Protein AF-A0A386ZIJ5-F1 (afdb_monomer_lite)

pLDDT: mean 79.94, std 15.37, range [33.72, 97.25]

InterPro domains:
  IPR012296 Nuclease, putative, TT1808 [G3DSA:3.90.1570.10] (1-123)

Sequence (187 aa):
MDGGDLLHQNFTNLVSSALRHSVCEGFVVGADSGWQVRKRMRVSVESTDRSEFLLPDFLICHCADPHADRVGAADTALAGDVLSHAEQQDPQLRRTRYADLGIPWYWEVHLGRNALQISCVRAWALAVGGLLPGGAAPLHAANYIVAGEWTPTRAAGIAFGHPFPATVSWAEPTFRSLVTGNSPRRM

Structure (mmCIF, N/CA/C/O backbone):
data_AF-A0A386ZIJ5-F1
#
_entry.id   AF-A0A386ZIJ5-F1
#
loop_
_atom_site.group_PDB
_atom_site.id
_atom_site.type_symbol
_atom_site.label_atom_id
_atom_site.label_alt_id
_atom_site.label_comp_id
_atom_site.label_asym_id
_atom_site.label_entity_id
_atom_site.label_seq_id
_atom_site.pdbx_PDB_ins_code
_atom_site.Cartn_x
_atom_site.Cartn_y
_atom_site.Cartn_z
_atom_site.occupancy
_atom_site.B_iso_or_equiv
_atom_site.auth_seq_id
_atom_site.auth_comp_id
_atom_site.auth_asym_id
_atom_site.auth_atom_id
_atom_site.pdbx_PDB_model_num
ATOM 1 N N . MET A 1 1 ? -3.976 26.653 5.992 1.00 41.81 1 MET A N 1
ATOM 2 C CA . MET A 1 1 ? -4.563 25.800 4.936 1.00 41.81 1 MET A CA 1
ATOM 3 C C . MET A 1 1 ? -3.900 24.436 5.123 1.00 41.81 1 MET A C 1
ATOM 5 O O . MET A 1 1 ? -3.149 24.012 4.269 1.00 41.81 1 MET A O 1
ATOM 9 N N . ASP A 1 2 ? -4.124 23.803 6.288 1.00 50.91 2 ASP A N 1
ATOM 10 C CA . ASP A 1 2 ? -3.234 22.759 6.862 1.00 50.91 2 ASP A CA 1
ATOM 11 C C . ASP A 1 2 ? -3.986 21.494 7.321 1.00 50.91 2 ASP A C 1
ATOM 13 O O . ASP A 1 2 ? -3.438 20.619 7.986 1.00 50.91 2 ASP A O 1
ATOM 17 N N . GLY A 1 3 ? -5.285 21.397 7.016 1.00 54.94 3 GLY A N 1
ATOM 18 C CA . GLY A 1 3 ? -6.122 20.282 7.474 1.00 54.94 3 GLY A CA 1
ATOM 19 C C . GLY A 1 3 ? -5.885 18.973 6.713 1.00 54.94 3 GLY A C 1
ATOM 20 O O . GLY A 1 3 ? -6.052 17.902 7.290 1.00 54.94 3 GLY A O 1
ATOM 21 N N . GLY A 1 4 ? -5.476 19.054 5.440 1.00 59.19 4 GLY A N 1
ATOM 22 C CA . GLY A 1 4 ? -5.221 17.888 4.585 1.00 59.19 4 GLY A CA 1
ATOM 23 C C . GLY A 1 4 ? -4.028 17.060 5.062 1.00 59.19 4 GLY A C 1
ATOM 24 O O . GLY A 1 4 ? -4.161 15.855 5.262 1.00 59.19 4 GLY A O 1
ATOM 25 N N . ASP A 1 5 ? -2.909 17.722 5.360 1.00 71.19 5 ASP A N 1
ATOM 26 C CA . ASP A 1 5 ? -1.678 17.069 5.820 1.00 71.19 5 ASP A CA 1
ATOM 27 C C . ASP A 1 5 ? -1.831 16.440 7.208 1.00 71.19 5 ASP A C 1
ATOM 29 O O . ASP A 1 5 ? -1.320 15.348 7.466 1.00 71.19 5 ASP A O 1
ATOM 33 N N . LEU A 1 6 ? -2.579 17.094 8.105 1.00 73.75 6 LEU A N 1
ATOM 34 C CA . LEU A 1 6 ? -2.874 16.558 9.435 1.00 73.75 6 LEU A CA 1
ATOM 35 C C . LEU A 1 6 ? -3.779 15.325 9.371 1.00 73.75 6 LEU A C 1
ATOM 37 O O . LEU A 1 6 ? -3.540 14.354 10.090 1.00 73.75 6 LEU A O 1
ATOM 41 N N . LEU A 1 7 ? -4.805 15.341 8.515 1.00 75.50 7 LEU A N 1
ATOM 42 C CA . LEU A 1 7 ? -5.663 14.176 8.304 1.00 75.50 7 LEU A CA 1
ATOM 43 C C . LEU A 1 7 ? -4.856 13.020 7.723 1.00 75.50 7 LEU A C 1
ATOM 45 O O . LEU A 1 7 ? -4.839 11.945 8.319 1.00 75.50 7 LEU A O 1
ATOM 49 N N . HIS A 1 8 ? -4.115 13.261 6.643 1.00 80.44 8 HIS A N 1
ATOM 50 C CA . HIS A 1 8 ? -3.218 12.276 6.040 1.00 80.44 8 HIS A CA 1
ATOM 51 C C . HIS A 1 8 ? -2.271 11.663 7.079 1.00 80.44 8 HIS A C 1
ATOM 53 O O . HIS A 1 8 ? -2.220 10.447 7.250 1.00 80.44 8 HIS A O 1
ATOM 59 N N . GLN A 1 9 ? -1.602 12.501 7.878 1.00 82.19 9 GLN A N 1
ATOM 60 C CA . GLN A 1 9 ? -0.704 12.048 8.938 1.00 82.19 9 GLN A CA 1
ATOM 61 C C . GLN A 1 9 ? -1.409 11.190 9.999 1.00 82.19 9 GLN A C 1
ATOM 63 O O . GLN A 1 9 ? -0.826 10.210 10.482 1.00 82.19 9 GLN A O 1
ATOM 68 N N . ASN A 1 10 ? -2.640 11.539 10.377 1.00 82.06 10 ASN A N 1
ATOM 69 C CA . ASN A 1 10 ? -3.427 10.763 11.331 1.00 82.06 10 ASN A CA 1
ATOM 70 C C . ASN A 1 10 ? -3.763 9.376 10.775 1.00 82.06 10 ASN A C 1
ATOM 72 O O . ASN A 1 10 ? -3.570 8.387 11.482 1.00 82.06 10 ASN A O 1
ATOM 76 N N . PHE A 1 11 ? -4.182 9.277 9.512 1.00 83.25 11 PHE A N 1
ATOM 77 C CA . PHE A 1 11 ? -4.448 7.983 8.878 1.00 83.25 11 PHE A CA 1
ATOM 78 C C . PHE A 1 11 ? -3.190 7.135 8.753 1.00 83.25 11 PHE A C 1
ATOM 80 O O . PHE A 1 11 ? -3.205 5.981 9.176 1.00 83.25 11 PHE A O 1
ATOM 87 N N . THR A 1 12 ? -2.081 7.709 8.281 1.00 87.31 12 THR A N 1
ATOM 88 C CA . THR A 1 12 ? -0.792 7.007 8.220 1.00 87.31 12 THR A CA 1
ATOM 89 C C . THR A 1 12 ? -0.399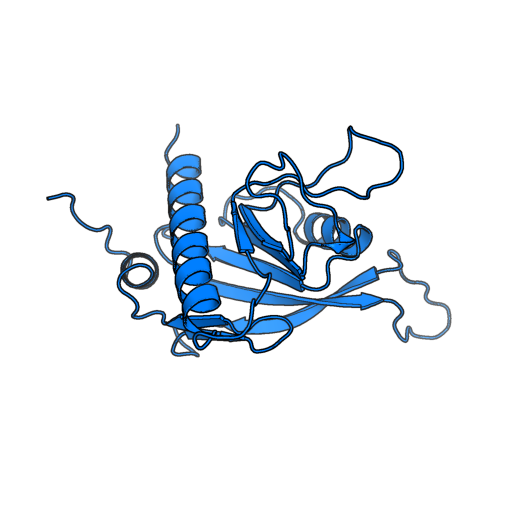 6.452 9.590 1.00 87.31 12 THR A C 1
ATOM 91 O O . THR A 1 12 ? 0.055 5.311 9.698 1.00 87.31 12 THR A O 1
ATOM 94 N N . ASN A 1 13 ? -0.611 7.223 10.664 1.00 85.50 13 ASN A N 1
ATOM 95 C CA . ASN A 1 13 ? -0.336 6.770 12.026 1.00 85.50 13 ASN A CA 1
ATOM 96 C C . ASN A 1 13 ? -1.218 5.591 12.438 1.00 85.50 13 ASN A C 1
ATOM 98 O O . ASN A 1 13 ? -0.692 4.608 12.951 1.00 85.50 13 ASN A O 1
ATOM 102 N N . LEU A 1 14 ? -2.525 5.681 12.212 1.00 84.06 14 LEU A N 1
ATOM 103 C CA . LEU A 1 14 ? -3.486 4.662 12.627 1.00 84.06 14 LEU A CA 1
ATOM 104 C C . LEU A 1 14 ? -3.321 3.360 11.834 1.00 84.06 14 LEU A C 1
ATOM 106 O O . LEU A 1 14 ? -3.235 2.298 12.447 1.00 84.06 14 LEU A O 1
ATOM 110 N N . VAL A 1 15 ? -3.163 3.446 10.507 1.00 86.56 15 VAL A N 1
ATOM 111 C CA . VAL A 1 15 ? -2.856 2.296 9.638 1.00 86.56 15 VAL A CA 1
ATOM 112 C C . VAL A 1 15 ? -1.587 1.599 10.109 1.00 86.56 15 VAL A C 1
ATOM 114 O O . VAL A 1 15 ? -1.584 0.394 10.347 1.00 86.56 15 VAL A O 1
ATOM 117 N N . SER A 1 16 ? -0.520 2.365 10.332 1.00 87.88 16 SER A N 1
ATOM 118 C CA . SER A 1 16 ? 0.746 1.803 10.800 1.00 87.88 16 SER A CA 1
ATOM 119 C C . SER A 1 16 ? 0.643 1.178 12.187 1.00 87.88 16 SER A C 1
ATOM 121 O O . SER A 1 16 ? 1.327 0.198 12.457 1.00 87.88 16 SER A O 1
ATOM 123 N N . SER A 1 17 ? -0.153 1.754 13.091 1.00 85.75 17 SER A N 1
ATOM 124 C CA . SER A 1 17 ? -0.343 1.208 14.436 1.00 85.75 17 SER A CA 1
ATOM 125 C C . SER A 1 17 ? -1.089 -0.122 14.407 1.00 85.75 17 SER A C 1
ATOM 127 O O . SER A 1 17 ? -0.632 -1.057 15.057 1.00 85.75 17 SER A O 1
ATOM 129 N N . ALA A 1 18 ? -2.160 -0.249 13.619 1.00 84.31 18 ALA A N 1
ATOM 130 C CA . ALA A 1 18 ? -2.864 -1.528 13.513 1.00 84.31 18 ALA A CA 1
ATOM 131 C C . ALA A 1 18 ? -2.032 -2.585 12.783 1.00 84.31 18 ALA A C 1
ATOM 133 O O . ALA A 1 18 ? -2.014 -3.740 13.193 1.00 84.31 18 ALA A O 1
ATOM 134 N N . LEU A 1 19 ? -1.267 -2.192 11.756 1.00 86.88 19 LEU A N 1
ATOM 135 C CA . LEU A 1 19 ? -0.307 -3.097 11.125 1.00 86.88 19 LEU A CA 1
ATOM 136 C C . LEU A 1 19 ? 0.770 -3.548 12.111 1.00 86.88 19 LEU A C 1
ATOM 138 O O . LEU A 1 19 ? 1.079 -4.729 12.142 1.00 86.88 19 LEU A O 1
ATOM 142 N N . ARG A 1 20 ? 1.321 -2.652 12.944 1.00 86.25 20 ARG A N 1
ATOM 143 C CA . ARG A 1 20 ? 2.267 -3.052 14.003 1.00 86.25 20 ARG A CA 1
ATOM 144 C C . ARG A 1 20 ? 1.640 -4.051 14.949 1.00 86.25 20 ARG A C 1
ATOM 146 O O . ARG A 1 20 ? 2.241 -5.081 15.204 1.00 86.25 20 ARG A O 1
ATOM 153 N N . HIS A 1 21 ? 0.458 -3.732 15.462 1.00 81.81 21 HIS A N 1
ATOM 154 C CA . HIS A 1 21 ? -0.241 -4.589 16.402 1.00 81.81 21 HIS A CA 1
ATOM 155 C C . HIS A 1 21 ? -0.472 -5.970 15.794 1.00 81.81 21 HIS A C 1
ATOM 157 O O . HIS A 1 21 ? -0.026 -6.965 16.347 1.00 81.81 21 HIS A O 1
ATOM 163 N N . SER A 1 22 ? -1.036 -6.012 14.592 1.00 81.12 22 SER A N 1
ATOM 164 C CA . SER A 1 22 ? -1.349 -7.257 13.912 1.00 81.12 22 SER A CA 1
ATOM 165 C C . SER A 1 22 ? -0.117 -8.072 13.517 1.00 81.12 22 SER A C 1
ATOM 167 O O . SER A 1 22 ? -0.087 -9.280 13.752 1.00 81.12 22 SER A O 1
ATOM 169 N N . VAL A 1 23 ? 0.895 -7.426 12.933 1.00 77.81 23 VAL A N 1
ATOM 170 C CA . VAL A 1 23 ? 2.136 -8.102 12.554 1.00 77.81 23 VAL A CA 1
ATOM 171 C C . VAL A 1 23 ? 2.845 -8.588 13.811 1.00 77.81 23 VAL A C 1
ATOM 173 O O . VAL A 1 23 ? 3.374 -9.677 13.774 1.00 77.81 23 VAL A O 1
ATOM 176 N N . CYS A 1 24 ? 2.818 -7.880 14.944 1.00 68.56 24 CYS A N 1
ATOM 177 C CA . CYS A 1 24 ? 3.416 -8.369 16.191 1.00 68.56 24 CYS A CA 1
ATOM 178 C C . CYS A 1 24 ? 2.607 -9.494 16.866 1.00 68.56 24 CYS A C 1
ATOM 180 O O . CYS A 1 24 ? 3.209 -10.441 17.363 1.00 68.56 24 CYS A O 1
ATOM 182 N N . GLU A 1 25 ? 1.273 -9.419 16.893 1.00 62.59 25 GLU A N 1
ATOM 183 C CA . GLU A 1 25 ? 0.403 -10.423 17.533 1.00 62.59 25 GLU A CA 1
ATOM 184 C C . GLU A 1 25 ? 0.292 -11.731 16.747 1.00 62.59 25 GLU A C 1
ATOM 186 O O . GLU A 1 25 ? 0.074 -12.790 17.334 1.00 62.59 25 GLU A O 1
ATOM 191 N N . GLY A 1 26 ? 0.474 -11.683 15.424 1.00 51.97 26 GLY A N 1
ATOM 192 C CA . GLY A 1 26 ? 0.481 -12.868 14.565 1.00 51.97 26 GLY A CA 1
ATOM 193 C C . GLY A 1 26 ? 1.630 -13.844 14.844 1.00 51.97 26 GLY A C 1
ATOM 194 O O . GLY A 1 26 ? 1.645 -14.933 14.270 1.00 51.97 26 GLY A O 1
ATOM 195 N N . PHE A 1 27 ? 2.577 -13.485 15.719 1.00 55.16 27 PHE A N 1
ATOM 196 C CA . PHE A 1 27 ? 3.722 -14.317 16.068 1.00 55.16 27 PHE A CA 1
ATOM 197 C C . PHE A 1 27 ? 3.656 -14.791 17.519 1.00 55.16 27 PHE A C 1
ATOM 199 O O . PHE A 1 27 ? 3.735 -14.024 18.477 1.00 55.16 27 PHE A O 1
ATOM 206 N N . VAL A 1 28 ? 3.540 -16.109 17.671 1.00 43.28 28 VAL A N 1
ATOM 207 C CA . VAL A 1 28 ? 3.682 -16.803 18.951 1.00 43.28 28 VAL A CA 1
ATOM 208 C C . VAL A 1 28 ? 5.134 -16.683 19.421 1.00 43.28 28 VAL A C 1
ATOM 210 O O . VAL A 1 28 ? 6.067 -16.883 18.643 1.00 43.28 28 VAL A O 1
ATOM 213 N N . VAL A 1 29 ? 5.304 -16.373 20.709 1.00 40.53 29 VAL A N 1
ATOM 214 C CA . VAL A 1 29 ? 6.579 -16.323 21.440 1.00 40.53 29 VAL A CA 1
ATOM 215 C C . VAL A 1 29 ? 7.463 -17.520 21.058 1.00 40.53 29 VAL A C 1
ATOM 217 O O . VAL A 1 29 ? 7.153 -18.653 21.421 1.00 40.53 29 VAL A O 1
ATOM 220 N N . GLY A 1 30 ? 8.551 -17.270 20.321 1.00 40.22 30 GLY A N 1
ATOM 221 C CA . GLY A 1 30 ? 9.557 -18.287 19.981 1.00 40.22 30 GLY A CA 1
ATOM 222 C C . GLY A 1 30 ? 10.084 -18.280 18.541 1.00 40.22 30 GLY A C 1
ATOM 223 O O . GLY A 1 30 ? 11.089 -18.937 18.288 1.00 40.22 30 GLY A O 1
ATOM 224 N N . ALA A 1 31 ? 9.469 -17.540 17.614 1.00 45.25 31 ALA A N 1
ATOM 225 C CA . ALA A 1 31 ? 10.013 -17.326 16.272 1.00 45.25 31 ALA A CA 1
ATOM 226 C C . ALA A 1 31 ? 10.302 -15.834 16.065 1.00 45.25 31 ALA A C 1
ATOM 228 O O . ALA A 1 31 ? 9.371 -15.029 16.029 1.00 45.25 31 ALA A O 1
ATOM 229 N N . ASP A 1 32 ? 11.582 -15.471 15.947 1.00 49.53 32 ASP A N 1
ATOM 230 C CA . ASP A 1 32 ? 12.016 -14.150 15.484 1.00 49.53 32 ASP A CA 1
ATOM 231 C C . ASP A 1 32 ? 11.375 -13.885 14.123 1.00 49.53 32 ASP A C 1
ATOM 233 O O . ASP A 1 32 ? 11.821 -14.398 13.098 1.00 49.53 32 ASP A O 1
ATOM 237 N N . SER A 1 33 ? 10.288 -13.120 14.093 1.00 59.78 33 SER A N 1
ATOM 238 C CA . SER A 1 33 ? 9.576 -12.909 12.840 1.00 59.78 33 SER A CA 1
ATOM 239 C C . SER A 1 33 ? 10.294 -11.957 11.897 1.00 59.78 33 SER A C 1
ATOM 241 O O . SER A 1 33 ? 9.899 -11.874 10.739 1.00 59.78 33 SER A O 1
ATOM 243 N N . GLY A 1 34 ? 11.320 -11.234 12.365 1.00 72.81 34 GLY A N 1
ATOM 244 C CA . GLY A 1 34 ? 12.161 -10.323 11.578 1.00 72.81 34 GLY A CA 1
ATOM 245 C C . GLY A 1 34 ? 11.434 -9.120 10.952 1.00 72.81 34 GLY A C 1
ATOM 246 O O . GLY A 1 34 ? 12.072 -8.119 10.628 1.00 72.81 34 GLY A O 1
ATOM 247 N N . TRP A 1 35 ? 10.105 -9.178 10.821 1.00 85.12 35 TRP A N 1
ATOM 248 C CA . TRP A 1 35 ? 9.255 -8.190 10.177 1.00 85.12 35 TRP A CA 1
ATOM 249 C C . TRP A 1 35 ? 8.983 -6.999 11.082 1.00 85.12 35 TRP A C 1
ATOM 251 O O . TRP A 1 35 ? 8.559 -7.126 12.230 1.00 85.12 35 TRP A O 1
ATOM 261 N N . GLN A 1 36 ? 9.165 -5.810 10.524 1.00 87.00 36 GLN A N 1
ATOM 262 C CA . GLN A 1 36 ? 8.988 -4.554 11.228 1.00 87.00 36 GLN A CA 1
ATOM 263 C C . GLN A 1 36 ? 8.175 -3.583 10.387 1.00 87.00 36 GLN A C 1
ATOM 265 O O . GLN A 1 36 ? 8.418 -3.421 9.193 1.00 87.00 36 GLN A O 1
ATOM 270 N N . VAL A 1 37 ? 7.240 -2.885 11.034 1.00 88.19 37 VAL A N 1
ATOM 271 C CA . VAL A 1 37 ? 6.447 -1.836 10.387 1.00 88.19 37 VAL A CA 1
ATOM 272 C C . VAL A 1 37 ? 7.081 -0.468 10.636 1.00 88.19 37 VAL A C 1
ATOM 274 O O . VAL A 1 37 ? 7.165 0.014 11.780 1.00 88.19 37 VAL A O 1
ATOM 277 N N . ARG A 1 38 ? 7.488 0.209 9.564 1.00 86.75 38 ARG A N 1
ATOM 278 C CA . ARG A 1 38 ? 8.072 1.559 9.595 1.00 86.75 38 ARG A CA 1
ATOM 279 C C . ARG A 1 38 ? 7.134 2.565 8.938 1.00 86.75 38 ARG A C 1
ATOM 281 O O . ARG A 1 38 ? 6.270 2.207 8.149 1.00 86.75 38 ARG A O 1
ATOM 288 N N . LYS A 1 39 ? 7.276 3.832 9.325 1.00 87.12 39 LYS A N 1
ATOM 289 C CA . LYS A 1 39 ? 6.520 4.965 8.772 1.00 87.12 39 LYS A CA 1
ATOM 290 C C . LYS A 1 39 ? 7.475 5.867 8.020 1.00 87.12 39 LYS A C 1
ATOM 292 O O . LYS A 1 39 ? 8.524 6.170 8.584 1.00 87.12 39 LYS A O 1
ATOM 297 N N . ARG A 1 40 ? 7.078 6.340 6.833 1.00 82.75 40 ARG A N 1
ATOM 298 C CA . ARG A 1 40 ? 7.781 7.401 6.086 1.00 82.75 40 ARG A CA 1
ATOM 299 C C . ARG A 1 40 ? 9.294 7.205 6.011 1.00 82.75 40 ARG A C 1
ATOM 301 O O . ARG A 1 40 ? 10.070 8.139 6.202 1.00 82.75 40 ARG A O 1
ATOM 308 N N . MET A 1 41 ? 9.702 5.963 5.797 1.00 84.75 41 MET A N 1
ATOM 309 C CA . MET A 1 41 ? 11.102 5.573 5.733 1.00 84.75 41 MET A CA 1
ATOM 310 C C . MET A 1 41 ? 11.519 5.480 4.271 1.00 84.75 41 MET A C 1
ATOM 312 O O . MET A 1 41 ? 10.744 5.012 3.441 1.00 84.75 41 MET A O 1
ATOM 316 N N . ARG A 1 42 ? 12.723 5.968 3.956 1.00 87.62 42 ARG A N 1
ATOM 317 C CA . ARG A 1 42 ? 13.228 5.966 2.581 1.00 87.62 42 ARG A CA 1
ATOM 318 C C . ARG A 1 42 ? 13.474 4.539 2.116 1.00 87.62 42 ARG A C 1
ATOM 320 O O . ARG A 1 42 ? 14.111 3.775 2.838 1.00 87.62 42 ARG A O 1
ATOM 327 N N . VAL A 1 43 ? 13.027 4.227 0.905 1.00 87.06 43 VAL A N 1
ATOM 328 C CA . VAL A 1 43 ? 13.318 2.959 0.229 1.00 87.06 43 VAL A CA 1
ATOM 329 C C . VAL A 1 43 ? 14.148 3.236 -1.018 1.00 87.06 43 VAL A C 1
ATOM 331 O O . VAL A 1 43 ? 13.785 4.101 -1.815 1.00 87.06 43 VAL A O 1
ATOM 334 N N . SER A 1 44 ? 15.265 2.526 -1.173 1.00 84.62 44 SER A N 1
ATOM 335 C CA . SER A 1 44 ? 16.200 2.695 -2.295 1.00 84.62 44 SER A CA 1
ATOM 336 C C . SER A 1 44 ? 16.810 1.361 -2.728 1.00 84.62 44 SER A C 1
ATOM 338 O O . SER A 1 44 ? 16.892 0.427 -1.928 1.00 84.62 44 SER A O 1
ATOM 340 N N . VAL A 1 45 ? 17.296 1.279 -3.967 1.00 78.50 45 VAL A N 1
ATOM 341 C CA . VAL A 1 45 ? 18.190 0.188 -4.393 1.00 78.50 45 VAL A CA 1
ATOM 342 C C . VAL A 1 45 ? 19.590 0.458 -3.831 1.00 78.50 45 VAL A C 1
ATOM 344 O O . VAL A 1 45 ? 20.037 1.603 -3.818 1.00 78.50 45 VAL A O 1
ATOM 347 N N . GLU A 1 46 ? 20.301 -0.572 -3.367 1.00 64.69 46 GLU A N 1
ATOM 348 C CA . GLU A 1 46 ? 21.665 -0.422 -2.827 1.00 64.69 46 GLU A CA 1
ATOM 349 C C . GLU A 1 46 ? 22.696 0.057 -3.872 1.00 64.69 46 GLU A C 1
ATOM 351 O O . GLU A 1 46 ? 23.788 0.499 -3.511 1.00 64.69 46 GLU A O 1
ATOM 356 N N . SER A 1 47 ? 22.367 0.037 -5.168 1.00 54.59 47 SER A N 1
ATOM 357 C CA . SER A 1 47 ? 23.287 0.426 -6.234 1.00 54.59 47 SER A CA 1
ATOM 358 C C . SER A 1 47 ? 23.148 1.897 -6.654 1.00 54.59 47 SER A C 1
ATOM 360 O O . SER A 1 47 ? 22.296 2.278 -7.455 1.00 54.59 47 SER A O 1
ATOM 362 N N . THR A 1 48 ? 24.136 2.679 -6.219 1.00 48.53 48 THR A N 1
ATOM 363 C CA . THR A 1 48 ? 24.813 3.769 -6.957 1.00 48.53 48 THR A CA 1
ATOM 364 C C . THR A 1 48 ? 24.206 5.164 -7.109 1.00 48.53 48 THR A C 1
ATOM 366 O O . THR A 1 48 ? 24.975 6.051 -7.473 1.00 48.53 48 THR A O 1
ATOM 369 N N . ASP A 1 49 ? 22.967 5.452 -6.711 1.00 53.09 49 ASP A N 1
ATOM 370 C CA . ASP A 1 49 ? 22.548 6.856 -6.572 1.00 53.09 49 ASP A CA 1
ATOM 371 C C . ASP A 1 49 ? 21.775 7.103 -5.274 1.00 53.09 49 ASP A C 1
ATOM 373 O O . ASP A 1 49 ? 20.644 6.668 -5.083 1.00 53.09 49 ASP A O 1
ATOM 377 N N . ARG A 1 50 ? 22.409 7.819 -4.336 1.00 54.66 50 ARG A N 1
ATOM 378 C CA . ARG A 1 50 ? 21.803 8.174 -3.041 1.00 54.66 50 ARG A CA 1
ATOM 379 C C . ARG A 1 50 ? 20.636 9.160 -3.185 1.00 54.66 50 ARG A C 1
ATOM 381 O O . ARG A 1 50 ? 20.010 9.467 -2.168 1.00 54.66 50 ARG A O 1
ATOM 388 N N . SER A 1 51 ? 20.398 9.696 -4.383 1.00 60.34 51 SER A N 1
ATOM 389 C CA . SER A 1 51 ? 19.399 10.733 -4.637 1.00 60.34 51 SER A CA 1
ATOM 390 C C . SER A 1 51 ? 18.014 10.197 -5.010 1.00 60.34 51 SER A C 1
ATOM 392 O O . SER A 1 51 ? 17.031 10.904 -4.780 1.00 60.34 51 SER A O 1
ATOM 394 N N . GLU A 1 52 ? 17.900 8.954 -5.489 1.00 71.94 52 GLU A N 1
ATOM 395 C CA . GLU A 1 52 ? 16.615 8.369 -5.877 1.00 71.94 52 GLU A CA 1
ATOM 396 C C . GLU A 1 52 ? 16.088 7.425 -4.787 1.00 71.94 52 GLU A C 1
ATOM 398 O O . GLU A 1 52 ? 16.625 6.348 -4.524 1.00 71.94 52 GLU A O 1
ATOM 403 N N . PHE A 1 53 ? 15.032 7.861 -4.102 1.00 84.94 53 PHE A N 1
ATOM 404 C CA . PHE A 1 53 ? 14.342 7.072 -3.088 1.00 84.94 53 PHE A CA 1
ATOM 405 C C . PHE A 1 53 ? 12.836 7.301 -3.164 1.00 84.94 53 PHE A C 1
ATOM 407 O O . PHE A 1 53 ? 12.364 8.370 -3.561 1.00 84.94 53 PHE A O 1
ATOM 414 N N . LEU A 1 54 ? 12.079 6.304 -2.719 1.00 89.56 54 LEU A N 1
ATOM 415 C CA . LEU A 1 54 ? 10.645 6.433 -2.488 1.00 89.56 54 LEU A CA 1
ATOM 416 C C . LEU A 1 54 ? 10.374 6.665 -1.001 1.00 89.56 54 LEU A C 1
ATOM 418 O O . LEU A 1 54 ? 11.132 6.223 -0.134 1.00 89.56 54 LEU A O 1
ATOM 422 N N . LEU A 1 55 ? 9.296 7.390 -0.718 1.00 90.88 55 LEU A N 1
ATOM 423 C CA . LEU A 1 55 ? 8.807 7.672 0.630 1.00 90.88 55 LEU A CA 1
ATOM 424 C C . LEU A 1 55 ? 7.378 7.147 0.756 1.00 90.88 55 LEU A C 1
ATOM 426 O O . LEU A 1 55 ? 6.442 7.941 0.653 1.00 90.88 55 LEU A O 1
ATOM 430 N N . PRO A 1 56 ? 7.203 5.836 0.972 1.00 92.94 56 PRO A N 1
ATOM 431 C CA . PRO A 1 56 ? 5.889 5.314 1.288 1.00 92.94 56 PRO A CA 1
ATOM 432 C C . PRO A 1 56 ? 5.410 5.853 2.636 1.00 92.94 56 PRO A C 1
ATOM 434 O O . PRO A 1 56 ? 6.210 6.102 3.547 1.00 92.94 56 PRO A O 1
ATOM 437 N N . ASP A 1 57 ? 4.099 5.985 2.806 1.00 92.00 57 ASP A N 1
ATOM 438 C CA . ASP A 1 57 ? 3.522 6.347 4.103 1.00 92.00 57 ASP A CA 1
ATOM 439 C C . ASP A 1 57 ? 3.869 5.324 5.189 1.00 92.00 57 ASP A C 1
ATOM 441 O O . ASP A 1 57 ? 4.211 5.690 6.324 1.00 92.00 57 ASP A O 1
ATOM 445 N N . PHE A 1 58 ? 3.831 4.042 4.829 1.00 92.69 58 PHE A N 1
ATOM 446 C CA . PHE A 1 58 ? 4.215 2.929 5.686 1.00 92.69 58 PHE A CA 1
ATOM 447 C C . PHE A 1 58 ? 4.892 1.813 4.889 1.00 92.69 58 PHE A C 1
ATOM 449 O O . PHE A 1 58 ? 4.689 1.664 3.688 1.00 92.69 58 PHE A O 1
ATOM 456 N N . LEU A 1 59 ? 5.700 1.007 5.571 1.00 92.56 59 LEU A N 1
ATOM 457 C CA . LEU A 1 59 ? 6.322 -0.173 4.982 1.00 92.56 59 LEU A CA 1
ATOM 458 C C . LEU A 1 59 ? 6.410 -1.315 5.988 1.00 92.56 59 LEU A C 1
ATOM 460 O O . LEU A 1 59 ? 6.410 -1.078 7.200 1.00 92.56 59 LEU A O 1
ATOM 464 N N . ILE A 1 60 ? 6.509 -2.537 5.475 1.00 92.00 60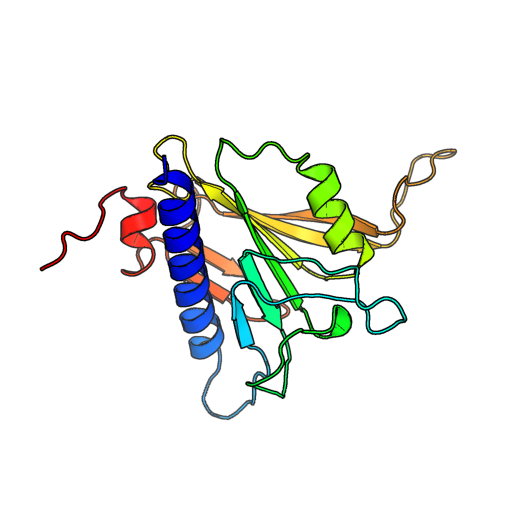 ILE A N 1
ATOM 465 C CA . ILE A 1 60 ? 6.844 -3.743 6.232 1.00 92.00 60 ILE A CA 1
ATOM 466 C C . ILE A 1 60 ? 8.143 -4.285 5.655 1.00 92.00 60 ILE A C 1
ATOM 468 O O . ILE A 1 60 ? 8.221 -4.590 4.465 1.00 92.00 60 ILE A O 1
ATOM 472 N N . CYS A 1 61 ? 9.164 -4.385 6.497 1.00 90.25 61 CYS A N 1
ATOM 473 C CA . CYS A 1 61 ? 10.503 -4.792 6.094 1.00 90.25 61 CYS A CA 1
ATOM 474 C C . CYS A 1 61 ? 11.116 -5.793 7.060 1.00 90.25 61 CYS A C 1
ATOM 476 O O . CYS A 1 61 ? 10.782 -5.802 8.245 1.00 90.25 61 CYS A O 1
ATOM 478 N N . HIS A 1 62 ? 12.074 -6.560 6.562 1.00 84.12 62 HIS A N 1
ATOM 479 C CA . HIS A 1 62 ? 12.952 -7.388 7.366 1.00 84.12 62 HIS A CA 1
ATOM 480 C C . HIS A 1 62 ? 14.244 -6.607 7.650 1.00 84.12 62 HIS A C 1
ATOM 482 O O . HIS A 1 62 ? 15.254 -6.795 6.984 1.00 84.12 62 HIS A O 1
ATOM 488 N N . CYS A 1 63 ? 14.215 -5.661 8.593 1.00 69.06 63 CYS A N 1
ATOM 489 C CA . CYS A 1 63 ? 15.386 -4.830 8.897 1.00 69.06 63 CYS A CA 1
ATOM 490 C C . CYS A 1 63 ? 15.939 -5.161 10.284 1.00 69.06 63 CYS A C 1
ATOM 492 O O . CYS A 1 63 ? 15.206 -5.088 11.264 1.00 69.06 63 CYS A O 1
ATOM 494 N N . ALA A 1 64 ? 17.227 -5.498 10.376 1.00 61.34 64 ALA A N 1
ATOM 495 C CA . ALA A 1 64 ? 17.883 -5.815 11.646 1.00 61.34 64 ALA A CA 1
ATOM 496 C C . ALA A 1 64 ? 18.255 -4.566 12.469 1.00 61.34 64 ALA A C 1
ATOM 498 O O . ALA A 1 64 ? 18.358 -4.659 13.691 1.00 61.34 64 ALA A O 1
ATOM 499 N N . ASP A 1 65 ? 18.432 -3.403 11.827 1.00 74.56 65 ASP A N 1
ATOM 500 C CA . ASP A 1 65 ? 18.855 -2.172 12.500 1.00 74.56 65 ASP A CA 1
ATOM 501 C C . ASP A 1 65 ? 17.654 -1.256 12.831 1.00 74.56 65 ASP A C 1
ATOM 503 O O . ASP A 1 65 ? 17.007 -0.704 11.932 1.00 74.56 65 ASP A O 1
ATOM 507 N N . PRO A 1 66 ? 17.328 -1.046 14.120 1.00 68.88 66 PRO A N 1
ATOM 508 C CA . PRO A 1 66 ? 16.280 -0.114 14.525 1.00 68.88 66 PRO A CA 1
ATOM 509 C C . PRO A 1 66 ? 16.606 1.362 14.235 1.00 68.88 66 PRO A C 1
ATOM 511 O O . PRO A 1 66 ? 15.692 2.188 14.268 1.00 68.88 66 PRO A O 1
ATOM 514 N N . HIS A 1 67 ? 17.866 1.698 13.947 1.00 75.06 67 HIS A N 1
ATOM 515 C CA . HIS A 1 67 ? 18.356 3.064 13.753 1.00 75.06 67 HIS A CA 1
ATOM 516 C C . HIS A 1 67 ? 18.625 3.442 12.291 1.00 75.06 67 HIS A C 1
ATOM 518 O O . HIS A 1 67 ? 19.048 4.571 12.031 1.00 75.06 67 HIS A O 1
ATOM 524 N N . ALA A 1 68 ? 18.351 2.550 11.338 1.00 78.19 68 ALA A N 1
ATOM 525 C CA . ALA A 1 68 ? 18.546 2.834 9.922 1.00 78.19 68 ALA A CA 1
ATOM 526 C C . ALA A 1 68 ? 17.690 4.029 9.447 1.00 78.19 68 ALA A C 1
ATOM 528 O O . ALA A 1 68 ? 16.507 4.143 9.774 1.00 78.19 68 ALA A O 1
ATOM 529 N N . ASP A 1 69 ? 18.283 4.919 8.642 1.00 82.00 69 ASP A N 1
ATOM 530 C CA . ASP A 1 69 ? 17.608 6.084 8.042 1.00 82.00 69 ASP A CA 1
ATOM 531 C C . ASP A 1 69 ? 16.860 5.745 6.737 1.00 82.00 69 ASP A C 1
ATOM 533 O O . ASP A 1 69 ? 16.088 6.559 6.211 1.00 82.00 69 ASP A O 1
ATOM 537 N N . ARG A 1 70 ? 17.105 4.541 6.213 1.00 86.38 70 ARG A N 1
ATOM 538 C CA . ARG A 1 70 ? 16.567 3.980 4.974 1.00 86.38 70 ARG A CA 1
ATOM 539 C C . ARG A 1 70 ? 16.509 2.457 5.064 1.00 86.38 70 ARG A C 1
ATOM 541 O O . ARG A 1 70 ? 17.202 1.860 5.882 1.00 86.38 70 ARG A O 1
ATOM 548 N N . VAL A 1 71 ? 15.742 1.843 4.175 1.00 87.88 71 VAL A N 1
ATOM 549 C CA . VAL A 1 71 ? 15.667 0.388 4.002 1.00 87.88 71 VAL A CA 1
ATOM 550 C C . VAL A 1 71 ? 15.924 0.050 2.535 1.00 87.88 71 VAL A C 1
ATOM 552 O O . VAL A 1 71 ? 15.514 0.792 1.638 1.00 87.88 71 VAL A O 1
ATOM 555 N N . GLY A 1 72 ? 16.631 -1.051 2.284 1.00 89.50 72 GLY A N 1
ATOM 556 C CA . GLY A 1 72 ? 16.826 -1.561 0.933 1.00 89.50 72 GLY A CA 1
ATOM 557 C C . GLY A 1 72 ? 15.506 -2.045 0.333 1.00 89.50 72 GLY A C 1
ATOM 558 O O . GLY A 1 72 ? 14.662 -2.616 1.025 1.00 89.50 72 GLY A O 1
ATOM 559 N N . ALA A 1 73 ? 15.313 -1.855 -0.972 1.00 90.75 73 ALA A N 1
ATOM 560 C CA . ALA A 1 73 ? 14.136 -2.396 -1.656 1.00 90.75 73 ALA A CA 1
ATOM 561 C C . ALA A 1 73 ? 14.017 -3.926 -1.478 1.00 90.75 73 ALA A C 1
ATOM 563 O O . ALA A 1 73 ? 12.919 -4.428 -1.259 1.00 90.75 73 ALA A O 1
ATOM 564 N N . ALA A 1 74 ? 15.150 -4.640 -1.459 1.00 89.44 74 ALA A N 1
ATOM 565 C CA . ALA A 1 74 ? 15.214 -6.084 -1.225 1.00 89.44 74 ALA A CA 1
ATOM 566 C C . ALA A 1 74 ? 14.750 -6.510 0.184 1.00 89.44 74 ALA A C 1
ATOM 568 O O . ALA A 1 74 ? 14.219 -7.605 0.347 1.00 89.44 74 ALA A O 1
ATOM 569 N N . ASP A 1 75 ? 14.894 -5.637 1.183 1.00 89.44 75 ASP A N 1
ATOM 570 C CA . ASP A 1 75 ? 14.448 -5.893 2.558 1.00 89.44 75 ASP A CA 1
ATOM 571 C C . ASP A 1 75 ? 12.985 -5.487 2.784 1.00 89.44 75 ASP A C 1
ATOM 573 O O . ASP A 1 75 ? 12.425 -5.713 3.859 1.00 89.44 75 ASP A O 1
ATOM 577 N N . THR A 1 76 ? 12.350 -4.853 1.796 1.00 92.38 76 THR A N 1
ATOM 578 C CA . THR A 1 76 ? 10.979 -4.345 1.884 1.00 92.38 76 THR A CA 1
ATOM 579 C C . THR A 1 76 ? 10.003 -5.370 1.313 1.00 92.38 76 THR A C 1
ATOM 581 O O . THR A 1 76 ? 9.936 -5.572 0.106 1.00 92.38 76 THR A O 1
ATOM 584 N N . ALA A 1 77 ? 9.188 -5.989 2.170 1.00 93.56 77 ALA A N 1
ATOM 585 C CA . ALA A 1 77 ? 8.132 -6.899 1.724 1.00 93.56 77 ALA A CA 1
ATOM 586 C C . ALA A 1 77 ? 6.880 -6.164 1.251 1.00 93.56 77 ALA A C 1
ATOM 588 O O . ALA A 1 77 ? 6.195 -6.644 0.349 1.00 93.56 77 ALA A O 1
ATOM 589 N N . LEU A 1 78 ? 6.572 -5.026 1.877 1.00 95.31 78 LEU A N 1
ATOM 590 C CA . LEU A 1 78 ? 5.427 -4.199 1.527 1.00 95.31 78 LEU A CA 1
ATOM 591 C C . LEU A 1 78 ? 5.774 -2.718 1.635 1.00 95.31 78 LEU A C 1
ATOM 593 O O . LEU A 1 78 ? 6.315 -2.290 2.652 1.00 95.31 78 LEU A O 1
ATOM 597 N N . ALA A 1 79 ? 5.366 -1.939 0.639 1.00 95.62 79 ALA A N 1
ATOM 598 C CA . ALA A 1 79 ? 5.243 -0.485 0.721 1.00 95.62 79 ALA A CA 1
ATOM 599 C C . ALA A 1 79 ? 3.763 -0.093 0.617 1.00 95.62 79 ALA A C 1
ATOM 601 O O . ALA A 1 79 ? 2.987 -0.778 -0.047 1.00 95.62 79 ALA A O 1
ATOM 602 N N . GLY A 1 80 ? 3.343 0.993 1.258 1.00 95.19 80 GLY A N 1
ATOM 603 C CA . GLY A 1 80 ? 1.963 1.438 1.136 1.00 95.19 80 GLY A CA 1
ATOM 604 C C . GLY A 1 80 ? 1.768 2.928 1.334 1.00 95.19 80 GLY A C 1
ATOM 605 O O . GLY A 1 80 ? 2.481 3.566 2.109 1.00 95.19 80 GLY A O 1
ATOM 606 N N . ASP A 1 81 ? 0.766 3.442 0.627 1.00 93.38 81 ASP A N 1
ATOM 607 C CA . ASP A 1 81 ? 0.398 4.852 0.599 1.00 93.38 81 ASP A CA 1
ATOM 608 C C . ASP A 1 81 ? -1.062 5.041 1.015 1.00 93.38 81 ASP A C 1
ATOM 610 O O . ASP A 1 81 ? -1.950 4.250 0.670 1.00 93.38 81 ASP A O 1
ATOM 614 N N . VAL A 1 82 ? -1.318 6.115 1.757 1.00 90.75 82 VAL A N 1
ATOM 615 C CA . VAL A 1 82 ? -2.662 6.555 2.123 1.00 90.75 82 VAL A CA 1
ATOM 616 C C . VAL A 1 82 ? -3.123 7.574 1.091 1.00 90.75 82 VAL A C 1
ATOM 618 O O . VAL A 1 82 ? -2.619 8.685 1.027 1.00 90.75 82 VAL A O 1
ATOM 621 N N . LEU A 1 83 ? -4.097 7.210 0.267 1.00 88.31 83 LEU A N 1
ATOM 622 C CA . LEU A 1 83 ? -4.514 8.042 -0.853 1.00 88.31 83 LEU A CA 1
ATOM 623 C C . LEU A 1 83 ? -5.718 8.891 -0.454 1.00 88.31 83 LEU A C 1
ATOM 625 O O . LEU A 1 83 ? -6.793 8.373 -0.128 1.00 88.31 83 LEU A O 1
ATOM 629 N N . SER A 1 84 ? -5.551 10.212 -0.499 1.00 77.00 84 SER A N 1
ATOM 630 C CA . SER A 1 84 ? -6.667 11.149 -0.384 1.00 77.00 84 SER A CA 1
ATOM 631 C C . SER A 1 84 ? -7.278 11.429 -1.759 1.00 77.00 84 SER A C 1
ATOM 633 O O . SER A 1 84 ? -6.602 11.382 -2.783 1.00 77.00 84 SER A O 1
ATOM 635 N N . HIS A 1 85 ? -8.560 11.795 -1.798 1.00 65.69 85 HIS A N 1
ATOM 636 C CA . HIS A 1 85 ? -9.255 12.118 -3.052 1.00 65.69 85 HIS A CA 1
ATOM 637 C C . HIS A 1 85 ? -8.618 13.305 -3.820 1.00 65.69 85 HIS A C 1
ATOM 639 O O . HIS A 1 85 ? -8.913 13.508 -4.996 1.00 65.69 85 HIS A O 1
ATOM 645 N N . ALA A 1 86 ? -7.785 14.117 -3.162 1.00 61.53 86 ALA A N 1
ATOM 646 C CA . ALA A 1 86 ? -7.177 15.317 -3.736 1.00 61.53 86 ALA A CA 1
ATOM 647 C C . ALA A 1 86 ? -5.772 15.087 -4.321 1.00 61.53 86 ALA A C 1
ATOM 649 O O . ALA A 1 86 ? -5.147 16.044 -4.778 1.00 61.53 86 ALA A O 1
ATOM 650 N N . GLU A 1 87 ? -5.247 13.859 -4.296 1.00 66.00 87 GLU A N 1
ATOM 651 C CA . GLU A 1 87 ? -3.913 13.603 -4.834 1.00 66.00 87 GLU A CA 1
ATOM 652 C C . GLU A 1 87 ? -3.846 13.831 -6.349 1.00 66.00 87 GLU A C 1
ATOM 654 O O . GLU A 1 87 ? -4.657 13.321 -7.119 1.00 66.00 87 GLU A O 1
ATOM 659 N N . GLN A 1 88 ? -2.847 14.611 -6.771 1.00 60.28 88 GLN A N 1
ATOM 660 C CA . GLN A 1 88 ? -2.654 15.024 -8.165 1.00 60.28 88 GLN A CA 1
ATOM 661 C C . GLN A 1 88 ? -1.705 14.115 -8.957 1.00 60.28 88 GLN A C 1
ATOM 663 O O . GLN A 1 88 ? -1.542 14.306 -10.161 1.00 60.28 88 GLN A O 1
ATOM 668 N N . GLN A 1 89 ? -1.034 13.162 -8.305 1.00 69.88 89 GLN A N 1
ATOM 669 C CA . GLN A 1 89 ? -0.107 12.268 -8.996 1.00 69.88 89 GLN A CA 1
ATOM 670 C C . GLN A 1 89 ? -0.857 11.154 -9.720 1.00 69.88 89 GLN A C 1
ATOM 672 O O . GLN A 1 89 ? -1.826 10.613 -9.196 1.00 69.88 89 GLN A O 1
ATOM 677 N N . ASP A 1 90 ? -0.354 10.778 -10.897 1.00 82.62 90 ASP A N 1
ATOM 678 C CA . ASP A 1 90 ? -0.843 9.616 -11.634 1.00 82.62 90 ASP A CA 1
ATOM 679 C C . ASP A 1 90 ? -0.650 8.334 -10.793 1.00 82.62 90 ASP A C 1
ATOM 681 O O . ASP A 1 90 ? 0.496 7.940 -10.524 1.00 82.62 90 ASP A O 1
ATOM 685 N N . PRO A 1 91 ? -1.742 7.652 -10.388 1.00 84.25 91 PRO A N 1
ATOM 686 C CA . PRO A 1 91 ? -1.662 6.420 -9.610 1.00 84.25 91 PRO A CA 1
ATOM 687 C C . PRO A 1 91 ? -0.887 5.308 -10.321 1.00 84.25 91 PRO A C 1
ATOM 689 O O . PRO A 1 91 ? -0.321 4.435 -9.665 1.00 84.25 91 PRO A O 1
ATOM 692 N N . GLN A 1 92 ? -0.874 5.283 -11.660 1.00 86.12 92 GLN A N 1
ATOM 693 C CA . GLN A 1 92 ? -0.107 4.298 -12.421 1.00 86.12 92 GLN A CA 1
ATOM 694 C C . GLN A 1 92 ? 1.391 4.572 -12.315 1.00 86.12 92 GLN A C 1
ATOM 696 O O . GLN A 1 92 ? 2.138 3.661 -11.969 1.00 86.12 92 GLN A O 1
ATOM 701 N N . LEU A 1 93 ? 1.820 5.819 -12.526 1.00 88.06 93 LEU A N 1
ATOM 702 C CA . LEU A 1 93 ? 3.226 6.204 -12.392 1.00 88.06 93 LEU A CA 1
ATOM 703 C C . LEU A 1 93 ? 3.768 5.891 -10.992 1.00 88.06 93 LEU A C 1
ATOM 705 O O . LEU A 1 93 ? 4.884 5.393 -10.855 1.00 88.06 93 LEU A O 1
ATOM 709 N N . ARG A 1 94 ? 2.977 6.158 -9.947 1.00 87.75 94 ARG A N 1
ATOM 710 C CA . ARG A 1 94 ? 3.365 5.855 -8.565 1.00 87.75 94 ARG A CA 1
ATOM 711 C C . ARG A 1 94 ? 3.588 4.357 -8.353 1.00 87.75 94 ARG A C 1
ATOM 713 O O . ARG A 1 94 ? 4.643 3.966 -7.863 1.00 87.75 94 ARG A O 1
ATOM 720 N N . ARG A 1 95 ? 2.632 3.524 -8.776 1.00 92.31 95 ARG A N 1
ATOM 721 C CA . ARG A 1 95 ? 2.737 2.056 -8.715 1.00 92.31 95 ARG A CA 1
ATOM 722 C C . ARG A 1 95 ? 3.948 1.541 -9.487 1.00 92.31 95 ARG A C 1
ATOM 724 O O . ARG A 1 95 ? 4.698 0.731 -8.953 1.00 92.31 95 ARG A O 1
ATOM 731 N N . THR A 1 96 ? 4.170 2.043 -10.699 1.00 91.75 96 THR A N 1
ATOM 732 C CA . THR A 1 96 ? 5.332 1.689 -11.521 1.00 91.75 96 THR A CA 1
ATOM 733 C C . THR A 1 96 ? 6.645 1.927 -10.779 1.00 91.75 96 THR A C 1
ATOM 735 O O . THR A 1 96 ? 7.484 1.038 -10.767 1.00 91.75 96 THR A O 1
ATOM 738 N N . ARG A 1 97 ? 6.812 3.060 -10.081 1.00 91.56 97 ARG A N 1
ATOM 739 C CA . ARG A 1 97 ? 8.054 3.338 -9.336 1.00 91.56 97 ARG A CA 1
ATOM 740 C C . ARG A 1 97 ? 8.362 2.281 -8.275 1.00 91.56 97 ARG A C 1
ATOM 742 O O . ARG A 1 97 ? 9.502 1.849 -8.166 1.00 91.56 97 ARG A O 1
ATOM 749 N N . TYR A 1 98 ? 7.366 1.851 -7.501 1.00 94.00 98 TYR A N 1
ATOM 750 C CA . TYR A 1 98 ? 7.564 0.778 -6.518 1.00 94.00 98 TYR A CA 1
ATOM 751 C C . TYR A 1 98 ? 7.820 -0.581 -7.194 1.00 94.00 98 TYR A C 1
ATOM 753 O O . TYR A 1 98 ? 8.621 -1.370 -6.690 1.00 94.00 98 TYR A O 1
ATOM 761 N N . ALA A 1 99 ? 7.190 -0.837 -8.347 1.00 94.31 99 ALA A N 1
ATOM 762 C CA . ALA A 1 99 ? 7.398 -2.059 -9.121 1.00 94.31 99 ALA A CA 1
ATOM 763 C C . ALA A 1 99 ? 8.809 -2.131 -9.724 1.00 94.31 99 ALA A C 1
ATOM 765 O O . ALA A 1 99 ? 9.431 -3.190 -9.682 1.00 94.31 99 ALA A O 1
ATOM 766 N N . ASP A 1 100 ? 9.331 -1.009 -10.219 1.00 91.38 100 ASP A N 1
ATOM 767 C CA . ASP A 1 100 ? 10.690 -0.892 -10.757 1.00 91.38 100 ASP A CA 1
ATOM 768 C C . ASP A 1 100 ? 11.754 -1.123 -9.668 1.00 91.38 100 ASP A C 1
ATOM 770 O O . ASP A 1 100 ? 12.831 -1.641 -9.958 1.00 91.38 100 ASP A O 1
ATOM 774 N N . LEU A 1 101 ? 11.439 -0.822 -8.399 1.00 91.12 101 LEU A N 1
ATOM 775 C CA . LEU A 1 101 ? 12.274 -1.201 -7.250 1.00 91.12 101 LEU A CA 1
ATOM 776 C C . LEU A 1 101 ? 12.168 -2.689 -6.870 1.00 91.12 101 LEU A C 1
ATOM 778 O O . LEU A 1 101 ? 12.910 -3.146 -6.004 1.00 91.12 101 LEU A O 1
ATOM 782 N N . GLY A 1 102 ? 11.253 -3.449 -7.475 1.00 92.94 102 GLY A N 1
ATOM 783 C CA . GLY A 1 102 ? 11.073 -4.874 -7.199 1.00 92.94 102 GLY A CA 1
ATOM 784 C C . GLY A 1 102 ? 10.372 -5.186 -5.873 1.00 92.94 102 GLY A C 1
ATOM 785 O O . GLY A 1 102 ? 10.487 -6.307 -5.379 1.00 92.94 102 GLY A O 1
ATOM 786 N N . ILE A 1 103 ? 9.640 -4.232 -5.288 1.00 94.88 103 ILE A N 1
ATOM 787 C CA . ILE A 1 103 ? 8.954 -4.445 -4.005 1.00 94.88 103 ILE A CA 1
ATOM 788 C C . ILE A 1 103 ? 7.779 -5.424 -4.210 1.00 94.88 103 ILE A C 1
ATOM 790 O O . ILE A 1 103 ? 6.898 -5.142 -5.027 1.00 94.88 103 ILE A O 1
ATOM 794 N N . PRO A 1 104 ? 7.694 -6.552 -3.479 1.00 95.88 104 PRO A N 1
ATOM 795 C CA . PRO A 1 104 ? 6.713 -7.600 -3.776 1.00 95.88 104 PRO A CA 1
ATOM 796 C C . PRO A 1 104 ? 5.251 -7.170 -3.619 1.00 95.88 104 PRO A C 1
ATOM 798 O O . PRO A 1 104 ? 4.400 -7.584 -4.410 1.00 95.88 104 PRO A O 1
ATOM 801 N N . TRP A 1 105 ? 4.955 -6.336 -2.618 1.00 97.25 105 TRP A N 1
ATOM 802 C CA . TRP A 1 105 ? 3.600 -5.875 -2.326 1.00 97.25 105 TRP A CA 1
ATOM 803 C C . TRP A 1 105 ? 3.515 -4.358 -2.240 1.00 97.25 105 TRP A C 1
ATOM 805 O O . TRP A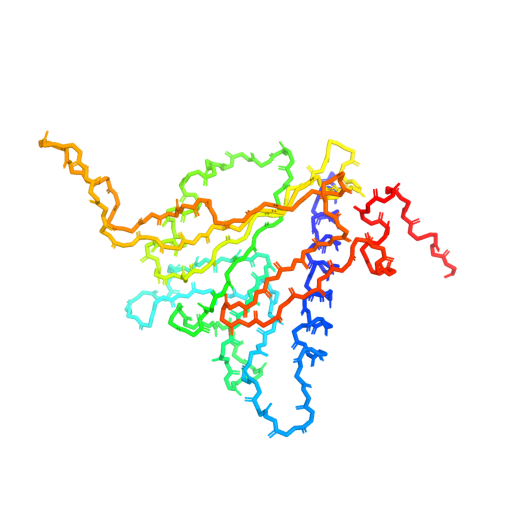 1 105 ? 4.294 -3.713 -1.538 1.00 97.25 105 TRP A O 1
ATOM 815 N N . TYR A 1 106 ? 2.501 -3.800 -2.893 1.00 96.81 106 TYR A N 1
ATOM 816 C CA . TYR A 1 106 ? 2.133 -2.398 -2.752 1.00 96.81 106 TYR A CA 1
ATOM 817 C C . TYR A 1 106 ? 0.687 -2.269 -2.280 1.00 96.81 106 TYR A C 1
ATOM 819 O O . TYR A 1 106 ? -0.213 -2.886 -2.851 1.00 96.81 106 TYR A O 1
ATOM 827 N N . TRP A 1 107 ? 0.443 -1.507 -1.216 1.00 96.62 107 TRP A N 1
ATOM 828 C CA . TRP A 1 107 ? -0.906 -1.274 -0.697 1.00 96.62 107 TRP A CA 1
ATOM 829 C C . TRP A 1 107 ? -1.342 0.171 -0.890 1.00 96.62 107 TRP A C 1
ATOM 831 O O . TRP A 1 107 ? -0.641 1.106 -0.519 1.00 96.62 107 TRP A O 1
ATOM 841 N N . GLU A 1 108 ? -2.560 0.344 -1.387 1.00 94.88 108 GLU A N 1
ATOM 842 C CA . GLU A 1 108 ? -3.226 1.642 -1.430 1.00 94.88 108 GLU A CA 1
ATOM 843 C C . GLU A 1 108 ? -4.353 1.665 -0.398 1.00 94.88 108 GLU A C 1
ATOM 845 O O . GLU A 1 108 ? -5.272 0.841 -0.451 1.00 94.88 108 GLU A O 1
ATOM 850 N N . VAL A 1 109 ? -4.310 2.625 0.523 1.00 92.44 109 VAL A N 1
ATOM 851 C CA . VAL A 1 109 ? -5.377 2.871 1.500 1.00 92.44 109 VAL A CA 1
ATOM 852 C C . VAL A 1 109 ? -6.171 4.089 1.051 1.00 92.44 109 VAL A C 1
ATOM 854 O O . VAL A 1 109 ? -5.755 5.224 1.244 1.00 92.44 109 VAL A O 1
ATOM 857 N N . HIS A 1 110 ? -7.329 3.860 0.445 1.00 89.75 110 HIS A N 1
ATOM 858 C CA . HIS A 1 110 ? -8.160 4.908 -0.141 1.00 89.75 110 HIS A CA 1
ATOM 859 C C . HIS A 1 110 ? -9.067 5.539 0.914 1.00 89.75 110 HIS A C 1
ATOM 861 O O . HIS A 1 110 ? -9.937 4.867 1.484 1.00 89.75 110 HIS A O 1
ATOM 867 N N . LEU A 1 111 ? -8.930 6.845 1.133 1.00 86.38 111 LEU A N 1
ATOM 868 C CA . LEU A 1 111 ? -9.813 7.608 2.013 1.00 86.38 111 LEU A CA 1
ATOM 869 C C . LEU A 1 111 ? -11.132 7.964 1.309 1.00 86.38 111 LEU A C 1
ATOM 871 O O . LEU A 1 111 ? -11.167 8.358 0.145 1.00 86.38 111 LEU A O 1
ATOM 875 N N . GLY A 1 112 ? -12.242 7.845 2.032 1.00 80.50 112 GLY A N 1
ATOM 876 C CA . GLY A 1 112 ? -13.561 8.262 1.573 1.00 80.50 112 GLY A CA 1
ATOM 877 C C . GLY A 1 112 ? -13.678 9.781 1.422 1.00 80.50 112 GLY A C 1
ATOM 878 O O . GLY A 1 112 ? -12.902 10.552 1.987 1.00 80.50 112 GLY A O 1
ATOM 879 N N . ARG A 1 113 ? -14.716 10.229 0.703 1.00 71.44 113 ARG A N 1
ATOM 880 C CA . ARG A 1 113 ? -14.960 11.652 0.381 1.00 71.44 113 ARG A CA 1
ATOM 881 C C . ARG A 1 113 ? -15.030 12.580 1.600 1.00 71.44 113 ARG A C 1
ATOM 883 O O . ARG A 1 113 ? -14.691 13.749 1.480 1.00 71.44 113 ARG A O 1
ATOM 890 N N . ASN A 1 114 ? -15.420 12.059 2.763 1.00 66.00 114 ASN A N 1
ATOM 891 C CA . ASN A 1 114 ? -15.503 12.830 4.006 1.00 66.00 114 ASN A CA 1
ATOM 892 C C . ASN A 1 114 ? -14.179 12.872 4.795 1.00 66.00 114 ASN A C 1
ATOM 894 O O . ASN A 1 114 ? -14.191 13.313 5.938 1.00 66.00 114 ASN A O 1
ATOM 898 N N . ALA A 1 115 ? -13.065 12.384 4.226 1.00 63.59 115 ALA A N 1
ATOM 899 C CA . ALA A 1 115 ? -11.694 12.404 4.764 1.00 63.59 115 ALA A CA 1
ATOM 900 C C . ALA A 1 115 ? -11.510 11.864 6.200 1.00 63.59 115 ALA A C 1
ATOM 902 O O . ALA A 1 115 ? -10.445 12.013 6.785 1.00 63.59 115 ALA A O 1
ATOM 903 N N . LEU A 1 116 ? -12.538 11.225 6.761 1.00 68.06 116 LEU A N 1
ATOM 904 C CA . LEU A 1 116 ? -12.571 10.635 8.101 1.00 68.06 116 LEU A CA 1
ATOM 905 C C . LEU A 1 116 ? -12.842 9.130 8.054 1.00 68.06 116 LEU A C 1
ATOM 907 O O . LEU A 1 116 ? -13.042 8.516 9.099 1.00 68.06 116 LEU A O 1
ATOM 911 N N . GLN A 1 117 ? -12.862 8.537 6.855 1.00 79.38 117 GLN A N 1
ATOM 912 C CA . GLN A 1 117 ? -13.127 7.115 6.691 1.00 79.38 117 GLN A CA 1
ATOM 913 C C . GLN A 1 117 ? -12.198 6.445 5.679 1.00 79.38 117 GLN A C 1
ATOM 915 O O . GLN A 1 117 ? -11.902 7.040 4.647 1.00 79.38 117 GLN A O 1
ATOM 920 N N . ILE A 1 118 ? -11.790 5.200 5.933 1.00 85.06 118 ILE A N 1
ATOM 921 C CA . ILE A 1 118 ? -11.206 4.324 4.910 1.00 85.06 118 ILE A CA 1
ATOM 922 C C . ILE A 1 118 ? -12.348 3.774 4.063 1.00 85.06 118 ILE A C 1
ATOM 924 O O . ILE A 1 118 ? -13.275 3.148 4.570 1.00 85.06 118 ILE A O 1
ATOM 928 N N . SER A 1 119 ? -12.275 4.005 2.759 1.00 88.44 119 SER A N 1
ATOM 929 C CA . SER A 1 119 ? -13.228 3.454 1.793 1.00 88.44 119 SER A CA 1
ATOM 930 C C . SER A 1 119 ? -12.817 2.064 1.312 1.00 88.44 119 SER A C 1
ATOM 932 O O . SER A 1 119 ? -13.669 1.194 1.131 1.00 88.44 119 SER A O 1
ATOM 934 N N . CYS A 1 120 ? -11.515 1.853 1.119 1.00 91.44 120 CYS A N 1
ATOM 935 C CA . CYS A 1 120 ? -10.967 0.637 0.546 1.00 91.44 120 CYS A CA 1
ATOM 936 C C . CYS A 1 120 ? -9.482 0.504 0.890 1.00 91.44 120 CYS A C 1
ATOM 938 O O . CYS A 1 120 ? -8.754 1.494 0.889 1.00 91.44 120 CYS A O 1
ATOM 940 N N . VAL A 1 121 ? -9.022 -0.724 1.110 1.00 93.62 121 VAL A N 1
ATOM 941 C CA . VAL A 1 121 ? -7.604 -1.086 1.042 1.00 93.62 121 VAL A CA 1
ATOM 942 C C . VAL A 1 121 ? -7.429 -2.021 -0.140 1.00 93.62 121 VAL A C 1
ATOM 944 O O . VAL A 1 121 ? -8.152 -3.010 -0.247 1.00 93.62 121 VAL A O 1
ATOM 947 N N . ARG A 1 122 ? -6.498 -1.707 -1.036 1.00 95.88 122 ARG A N 1
ATOM 948 C CA . ARG A 1 122 ? -6.193 -2.537 -2.2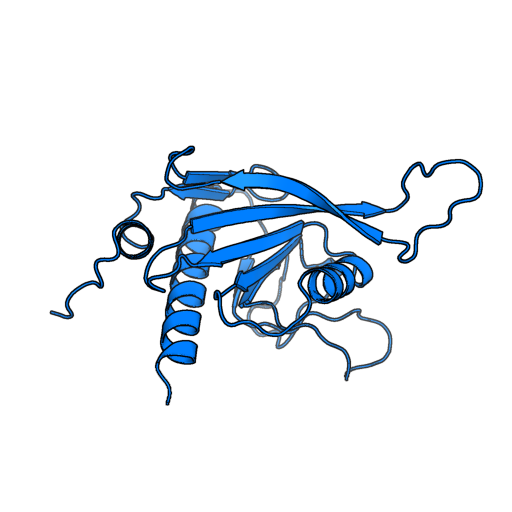02 1.00 95.88 122 ARG A CA 1
ATOM 949 C C . ARG A 1 122 ? -4.760 -3.034 -2.121 1.00 95.88 122 ARG A C 1
ATOM 951 O O . ARG A 1 122 ? -3.843 -2.230 -1.985 1.00 95.88 122 ARG A O 1
ATOM 958 N N . ALA A 1 123 ? -4.588 -4.348 -2.220 1.00 96.94 123 ALA A N 1
ATOM 959 C CA . ALA A 1 123 ? -3.292 -4.997 -2.312 1.00 96.94 123 ALA A CA 1
ATOM 960 C C . ALA A 1 123 ? -2.941 -5.272 -3.770 1.00 96.94 123 ALA A C 1
ATOM 962 O O . ALA A 1 123 ? -3.693 -5.914 -4.511 1.00 96.94 123 ALA A O 1
ATOM 963 N N . TRP A 1 124 ? -1.755 -4.823 -4.141 1.00 97.25 124 TRP A N 1
ATOM 964 C CA . TRP A 1 124 ? -1.148 -5.025 -5.436 1.00 97.25 124 TRP A CA 1
ATOM 965 C C . TRP A 1 124 ? 0.057 -5.956 -5.294 1.00 97.25 124 TRP A C 1
ATOM 967 O O . TRP A 1 124 ? 0.940 -5.695 -4.477 1.00 97.25 124 TRP A O 1
ATOM 977 N N . ALA A 1 125 ? 0.087 -7.036 -6.074 1.00 96.88 125 ALA A N 1
ATOM 978 C CA . ALA A 1 125 ? 1.192 -7.992 -6.114 1.00 96.88 125 ALA A CA 1
ATOM 979 C C . ALA A 1 125 ? 2.087 -7.718 -7.322 1.00 96.88 125 ALA A C 1
ATOM 981 O O . ALA A 1 125 ? 1.584 -7.455 -8.421 1.00 96.88 125 ALA A O 1
ATOM 982 N N . LEU A 1 126 ? 3.401 -7.757 -7.116 1.00 96.44 126 LEU A N 1
ATOM 983 C CA . LEU A 1 126 ? 4.374 -7.578 -8.182 1.00 96.44 126 LEU A CA 1
ATOM 984 C C . LEU A 1 126 ? 4.299 -8.749 -9.169 1.00 96.44 126 LEU A C 1
ATOM 986 O O . LEU A 1 126 ? 4.380 -9.914 -8.784 1.00 96.44 126 LEU A O 1
ATOM 990 N N . ALA A 1 127 ? 4.190 -8.427 -10.450 1.00 93.62 127 ALA A N 1
ATOM 991 C CA . ALA A 1 127 ? 4.273 -9.356 -11.560 1.00 93.62 127 ALA A CA 1
ATOM 992 C C . ALA A 1 127 ? 5.451 -8.952 -12.453 1.00 93.62 127 ALA A C 1
ATOM 994 O O . ALA A 1 127 ? 5.487 -7.849 -13.006 1.00 93.62 127 ALA A O 1
ATOM 995 N N . VAL A 1 128 ? 6.416 -9.860 -12.593 1.00 91.12 128 VAL A N 1
ATOM 996 C CA . VAL A 1 128 ? 7.592 -9.689 -13.451 1.00 91.12 128 VAL A CA 1
ATOM 997 C C . VAL A 1 128 ? 7.479 -10.665 -14.606 1.00 91.12 128 VAL A C 1
ATOM 999 O O . VAL A 1 128 ? 7.430 -11.874 -14.391 1.00 91.12 128 VAL A O 1
ATOM 1002 N N . GLY A 1 129 ? 7.447 -10.137 -15.828 1.00 80.31 129 GLY A N 1
ATOM 1003 C CA . GLY A 1 129 ? 7.159 -10.943 -17.009 1.00 80.31 129 GLY A CA 1
ATOM 1004 C C . GLY A 1 129 ? 5.691 -11.382 -17.053 1.00 80.31 129 GLY A C 1
ATOM 1005 O O . GLY A 1 129 ? 5.158 -12.006 -16.140 1.00 80.31 129 GLY A O 1
ATOM 1006 N N . GLY A 1 130 ? 5.012 -11.041 -18.141 1.00 78.44 130 GLY A N 1
ATOM 1007 C CA . GLY A 1 130 ? 3.622 -11.415 -18.376 1.00 78.44 130 GLY A CA 1
ATOM 1008 C C . GLY A 1 130 ? 3.437 -11.876 -19.811 1.00 78.44 130 GLY A C 1
ATOM 1009 O O . GLY A 1 130 ? 4.165 -11.449 -20.708 1.00 78.44 130 GLY A O 1
ATOM 1010 N N . LEU A 1 131 ? 2.456 -12.750 -20.032 1.00 84.69 131 LEU A N 1
ATOM 1011 C CA . LEU A 1 131 ? 2.046 -13.107 -21.384 1.00 84.69 131 LEU A CA 1
ATOM 1012 C C . LEU A 1 131 ? 1.313 -11.917 -21.997 1.00 84.69 131 LEU A C 1
ATOM 1014 O O . LEU A 1 131 ? 0.247 -11.522 -21.524 1.00 84.69 131 LEU A O 1
ATOM 1018 N N . LEU A 1 132 ? 1.892 -11.359 -23.054 1.00 86.94 132 LEU A N 1
ATOM 1019 C CA . LEU A 1 132 ? 1.253 -10.340 -23.870 1.00 86.94 132 LEU A CA 1
ATOM 1020 C C . LEU A 1 132 ? 0.827 -10.936 -25.215 1.00 86.94 132 LEU A C 1
ATOM 1022 O O . LEU A 1 132 ? 1.445 -11.898 -25.684 1.00 86.94 132 LEU A O 1
ATOM 1026 N N . PRO A 1 133 ? -0.216 -10.378 -25.855 1.00 92.12 133 PRO A N 1
ATOM 1027 C CA . PRO A 1 133 ? -0.554 -10.725 -27.228 1.00 92.12 133 PRO A CA 1
ATOM 1028 C C . PRO A 1 133 ? 0.655 -10.583 -28.162 1.00 92.12 133 PRO A C 1
ATOM 1030 O O . PRO A 1 133 ? 1.523 -9.734 -27.951 1.00 92.12 133 PRO A O 1
ATOM 1033 N N . GLY A 1 134 ? 0.702 -11.401 -29.215 1.00 94.19 134 GLY A N 1
ATOM 1034 C CA . GLY A 1 134 ? 1.805 -11.382 -30.177 1.00 94.19 134 GLY A CA 1
ATOM 1035 C C . GLY A 1 134 ? 2.054 -9.981 -30.747 1.00 94.19 134 GLY A C 1
ATOM 1036 O O . GLY A 1 134 ? 1.121 -9.310 -31.183 1.00 94.19 134 GLY A O 1
ATOM 1037 N N . GLY A 1 135 ? 3.317 -9.547 -30.733 1.00 90.44 135 GLY A N 1
ATOM 1038 C CA . GLY A 1 135 ? 3.737 -8.223 -31.207 1.00 90.44 135 GLY A CA 1
ATOM 1039 C C . GLY A 1 135 ? 3.672 -7.102 -30.162 1.00 90.44 135 GLY A C 1
ATOM 1040 O O . GLY A 1 135 ? 4.139 -6.003 -30.447 1.00 90.44 135 GLY A O 1
ATOM 1041 N N . ALA A 1 136 ? 3.147 -7.359 -28.959 1.00 91.06 136 ALA A N 1
ATOM 1042 C CA . ALA A 1 136 ? 3.177 -6.400 -27.859 1.00 91.06 136 ALA A CA 1
ATOM 1043 C C . ALA A 1 136 ? 4.407 -6.608 -26.957 1.00 91.06 136 ALA A C 1
ATOM 1045 O O . ALA A 1 136 ? 4.790 -7.737 -26.651 1.00 91.06 136 ALA A O 1
ATOM 1046 N N . ALA A 1 137 ? 4.992 -5.502 -26.497 1.00 86.69 137 ALA A N 1
ATOM 1047 C CA . ALA A 1 137 ? 6.036 -5.473 -25.478 1.00 86.69 137 ALA A CA 1
ATOM 1048 C C . ALA A 1 137 ? 5.543 -4.654 -24.275 1.00 86.69 137 ALA A C 1
ATOM 1050 O O . ALA A 1 137 ? 4.817 -3.673 -24.470 1.00 86.69 137 ALA A O 1
ATOM 1051 N N . PRO A 1 138 ? 5.894 -5.038 -23.037 1.00 87.19 138 PRO A N 1
ATOM 1052 C CA . PRO A 1 138 ? 5.473 -4.280 -21.873 1.00 87.19 138 PRO A CA 1
ATOM 1053 C C . PRO A 1 138 ? 6.234 -2.952 -21.813 1.00 87.19 138 PRO A C 1
ATOM 1055 O O . PRO A 1 138 ? 7.430 -2.904 -22.090 1.00 87.19 138 PRO A O 1
ATOM 1058 N N . LEU A 1 139 ? 5.546 -1.879 -21.412 1.00 87.25 139 LEU A N 1
ATOM 1059 C CA . LEU A 1 139 ? 6.185 -0.578 -21.185 1.00 87.25 139 LEU A CA 1
ATOM 1060 C C . LEU A 1 139 ? 7.169 -0.627 -20.002 1.00 87.25 139 LEU A C 1
ATOM 1062 O O . LEU A 1 139 ? 8.221 0.001 -20.051 1.00 87.25 139 LEU A O 1
ATOM 1066 N N . HIS A 1 140 ? 6.833 -1.405 -18.968 1.00 87.19 140 HIS A N 1
ATOM 1067 C CA . HIS A 1 140 ? 7.659 -1.650 -17.784 1.00 87.19 140 HIS A CA 1
ATOM 1068 C C . HIS A 1 140 ? 7.867 -3.150 -17.603 1.00 87.19 140 HIS A C 1
ATOM 1070 O O . HIS A 1 140 ? 6.911 -3.920 -17.713 1.00 87.19 140 HIS A O 1
ATOM 1076 N N . ALA A 1 141 ? 9.097 -3.576 -17.312 1.00 86.56 141 ALA A N 1
ATOM 1077 C CA . ALA A 1 141 ? 9.430 -4.994 -17.144 1.00 86.56 141 ALA A CA 1
ATOM 1078 C C . ALA A 1 141 ? 8.725 -5.634 -15.932 1.00 86.56 141 ALA A C 1
ATOM 1080 O O . ALA A 1 141 ? 8.423 -6.831 -15.946 1.00 86.56 141 ALA A O 1
ATOM 1081 N N . ALA A 1 142 ? 8.430 -4.822 -14.916 1.00 91.31 142 ALA A N 1
ATOM 1082 C CA . ALA A 1 142 ? 7.666 -5.189 -13.737 1.00 91.31 142 ALA A CA 1
ATOM 1083 C C . ALA A 1 142 ? 6.408 -4.319 -13.639 1.00 91.31 142 ALA A C 1
ATOM 1085 O O . ALA A 1 142 ? 6.441 -3.119 -13.901 1.00 91.31 142 ALA A O 1
ATOM 1086 N N . ASN A 1 143 ? 5.280 -4.929 -13.281 1.00 92.50 143 ASN A N 1
ATOM 1087 C CA . ASN A 1 143 ? 4.019 -4.227 -13.061 1.00 92.50 143 ASN A CA 1
ATOM 1088 C C . ASN A 1 143 ? 3.307 -4.801 -11.844 1.00 92.50 143 ASN A C 1
ATOM 1090 O O . ASN A 1 143 ? 3.573 -5.918 -11.414 1.00 92.50 143 ASN A O 1
ATOM 1094 N N . TYR A 1 144 ? 2.348 -4.052 -11.324 1.00 95.06 144 TYR A N 1
ATOM 1095 C CA . TYR A 1 144 ? 1.478 -4.514 -10.256 1.00 95.06 144 TYR A CA 1
ATOM 1096 C C . TYR A 1 144 ? 0.144 -5.027 -10.796 1.00 95.06 144 TYR A C 1
ATOM 1098 O O . TYR A 1 144 ? -0.486 -4.382 -11.635 1.00 95.06 144 TYR A O 1
ATOM 1106 N N . ILE A 1 145 ? -0.325 -6.145 -10.245 1.00 94.75 145 ILE A N 1
ATOM 1107 C CA . ILE A 1 145 ? -1.676 -6.672 -10.465 1.00 94.75 145 ILE A CA 1
ATOM 1108 C C . ILE A 1 145 ? -2.483 -6.605 -9.169 1.00 94.75 145 ILE A C 1
ATOM 1110 O O . ILE A 1 145 ? -1.930 -6.765 -8.082 1.00 94.75 145 ILE A O 1
ATOM 1114 N N . VAL A 1 146 ? -3.794 -6.363 -9.261 1.00 95.75 146 VAL A N 1
ATOM 1115 C CA . VAL A 1 146 ? -4.662 -6.398 -8.074 1.00 95.75 146 VAL A CA 1
ATOM 1116 C C . VAL A 1 146 ? -4.748 -7.837 -7.577 1.00 95.75 146 VAL A C 1
ATOM 1118 O O . VAL A 1 146 ? -5.189 -8.718 -8.311 1.00 95.75 146 VAL A O 1
ATOM 1121 N N . ALA A 1 147 ? -4.345 -8.058 -6.331 1.00 95.62 147 ALA A N 1
ATOM 1122 C CA . ALA A 1 147 ? -4.332 -9.371 -5.690 1.00 95.62 147 ALA A CA 1
ATOM 1123 C C . ALA A 1 147 ? -5.223 -9.434 -4.439 1.00 95.62 147 ALA A C 1
ATOM 1125 O O . ALA A 1 147 ? -5.517 -10.519 -3.945 1.00 95.62 147 ALA A O 1
ATOM 1126 N N . GLY A 1 148 ? -5.694 -8.287 -3.942 1.00 94.88 148 GLY A N 1
ATOM 1127 C CA . GLY A 1 148 ? -6.656 -8.223 -2.848 1.00 94.88 148 GLY A CA 1
ATOM 1128 C C . GLY A 1 148 ? -7.357 -6.874 -2.776 1.00 94.88 148 GLY A C 1
ATOM 1129 O O . GLY A 1 148 ? -6.799 -5.843 -3.152 1.00 94.88 148 GLY A O 1
ATOM 1130 N N . GLU A 1 149 ? -8.591 -6.881 -2.285 1.00 95.75 149 GLU A N 1
ATOM 1131 C CA . GLU A 1 149 ? -9.359 -5.671 -2.015 1.00 95.75 149 GLU A CA 1
ATOM 1132 C C . GLU A 1 149 ? -10.245 -5.894 -0.788 1.00 95.75 149 GLU A C 1
ATOM 1134 O O . GLU A 1 149 ? -11.015 -6.854 -0.733 1.00 95.75 149 GLU A O 1
ATOM 1139 N N . TRP A 1 150 ? -10.158 -4.992 0.188 1.00 95.19 150 TRP A N 1
ATOM 1140 C CA . TRP A 1 150 ? -10.986 -5.018 1.389 1.00 95.19 150 TRP A CA 1
ATOM 1141 C C . TRP A 1 150 ? -11.718 -3.694 1.535 1.00 95.19 150 TRP A C 1
ATOM 1143 O O . TRP A 1 150 ? -11.119 -2.620 1.515 1.00 95.19 150 TRP A O 1
ATOM 1153 N N . THR A 1 151 ? -13.029 -3.780 1.726 1.00 92.12 151 THR A N 1
ATOM 1154 C CA . THR A 1 151 ? -13.888 -2.624 1.994 1.00 92.12 151 THR A CA 1
ATOM 1155 C C . THR A 1 151 ? -14.664 -2.866 3.287 1.00 92.12 151 THR A C 1
ATOM 1157 O O . THR A 1 151 ? -15.016 -4.020 3.567 1.00 92.12 151 THR A O 1
ATOM 1160 N N . PRO A 1 152 ? -14.989 -1.815 4.064 1.00 87.75 152 PRO A N 1
ATOM 1161 C CA . PRO A 1 152 ? -15.782 -1.961 5.286 1.00 87.75 152 PRO A CA 1
ATOM 1162 C C . PRO A 1 152 ? -17.159 -2.601 5.080 1.00 87.75 152 PRO A C 1
ATOM 1164 O O . PRO A 1 152 ? -17.736 -3.142 6.016 1.00 87.75 152 PRO A O 1
ATOM 1167 N N . THR A 1 153 ? -17.699 -2.543 3.860 1.00 87.12 153 THR A N 1
ATOM 1168 C CA . THR A 1 153 ? -19.015 -3.098 3.520 1.00 87.12 153 THR A CA 1
ATOM 1169 C C . THR A 1 153 ? -18.973 -4.557 3.074 1.00 87.12 153 THR A C 1
ATOM 1171 O O . THR A 1 153 ? -20.020 -5.199 3.049 1.00 87.12 153 THR A O 1
ATOM 1174 N N . ARG A 1 154 ? -17.800 -5.092 2.703 1.00 88.25 154 ARG A N 1
ATOM 1175 C CA . ARG A 1 154 ? -17.662 -6.460 2.163 1.00 88.25 154 ARG A CA 1
ATOM 1176 C C . ARG A 1 154 ? -16.813 -7.391 3.020 1.00 88.25 154 ARG A C 1
ATOM 1178 O O . ARG A 1 154 ? -16.900 -8.600 2.845 1.00 88.25 154 ARG A O 1
ATOM 1185 N N . ALA A 1 155 ? -15.998 -6.856 3.923 1.00 88.00 155 ALA A N 1
ATOM 1186 C CA . ALA A 1 155 ? -15.130 -7.637 4.797 1.00 88.00 155 ALA A CA 1
ATOM 1187 C C . ALA A 1 155 ? -15.208 -7.111 6.233 1.00 88.00 155 ALA A C 1
ATOM 1189 O O . ALA A 1 155 ? -15.468 -5.930 6.435 1.00 88.00 155 ALA A O 1
ATOM 1190 N N . ALA A 1 156 ? -14.941 -7.966 7.224 1.00 86.38 156 ALA A N 1
ATOM 1191 C CA . ALA A 1 156 ? -14.827 -7.557 8.630 1.00 86.38 156 ALA A CA 1
ATOM 1192 C C . ALA A 1 156 ? -13.498 -6.836 8.942 1.00 86.38 156 ALA A C 1
ATOM 1194 O O . ALA A 1 156 ? -13.356 -6.200 9.987 1.00 86.38 156 ALA A O 1
ATOM 1195 N N . GLY A 1 157 ? -12.528 -6.939 8.035 1.00 88.69 157 GLY A N 1
ATOM 1196 C CA . GLY A 1 157 ? -11.187 -6.403 8.185 1.00 88.69 157 GLY A CA 1
ATOM 1197 C C . GLY A 1 157 ? -10.298 -6.754 6.998 1.00 88.69 157 GLY A C 1
ATOM 1198 O O . GLY A 1 157 ? -10.752 -7.357 6.021 1.00 88.69 157 GLY A O 1
ATOM 1199 N N . ILE A 1 158 ? -9.025 -6.403 7.114 1.00 91.12 158 ILE A N 1
ATOM 1200 C CA . ILE A 1 158 ? -7.951 -6.868 6.240 1.00 91.12 158 ILE A CA 1
ATOM 1201 C C . ILE A 1 158 ? -7.501 -8.231 6.758 1.00 91.12 158 ILE A C 1
ATOM 1203 O O . ILE A 1 158 ? -7.218 -8.363 7.945 1.00 91.12 158 ILE A O 1
ATOM 1207 N N . ALA A 1 159 ? -7.420 -9.222 5.876 1.00 91.62 159 ALA A N 1
ATOM 1208 C CA . ALA A 1 159 ? -6.834 -10.524 6.172 1.00 91.62 159 ALA A CA 1
ATOM 1209 C C . ALA A 1 159 ? -5.822 -10.859 5.077 1.00 91.62 159 ALA A C 1
ATOM 1211 O O . ALA A 1 159 ? -6.188 -11.029 3.914 1.00 91.62 159 ALA A O 1
ATOM 1212 N N . PHE A 1 160 ? -4.551 -10.916 5.455 1.00 89.94 160 PHE A N 1
ATOM 1213 C CA . PHE A 1 160 ? -3.416 -11.103 4.565 1.00 89.94 160 PHE A CA 1
ATOM 1214 C C . PHE A 1 160 ? -2.428 -12.082 5.206 1.00 89.94 160 PHE A C 1
ATOM 1216 O O . PHE A 1 160 ? -2.124 -11.961 6.389 1.00 89.94 160 PHE A O 1
ATOM 1223 N N . GLY A 1 161 ? -1.980 -13.093 4.457 1.00 84.38 161 GLY A N 1
ATOM 1224 C CA . GLY A 1 161 ? -1.285 -14.252 5.039 1.00 84.38 161 GLY A CA 1
ATOM 1225 C C . GLY A 1 161 ? 0.176 -14.445 4.633 1.00 84.38 161 GLY A C 1
ATOM 1226 O O . GLY A 1 161 ? 0.861 -15.247 5.260 1.00 84.38 161 GLY A O 1
ATOM 1227 N N . HIS A 1 162 ? 0.662 -13.776 3.586 1.00 82.75 162 HIS A N 1
ATOM 1228 C CA . HIS A 1 162 ? 2.009 -14.009 3.059 1.00 82.75 162 HIS A CA 1
ATOM 1229 C C . HIS A 1 162 ? 2.574 -12.749 2.390 1.00 82.75 162 HIS A C 1
ATOM 1231 O O . HIS A 1 162 ? 1.868 -12.171 1.569 1.00 82.75 162 HIS A O 1
ATOM 1237 N N . PRO A 1 163 ? 3.838 -12.349 2.643 1.00 85.81 163 PRO A N 1
ATOM 1238 C CA . PRO A 1 163 ? 4.876 -13.076 3.390 1.00 85.81 163 PRO A CA 1
ATOM 1239 C C . PRO A 1 163 ? 4.836 -12.875 4.909 1.00 85.81 163 PRO A C 1
ATOM 1241 O O . PRO A 1 163 ? 5.554 -13.556 5.635 1.00 85.81 163 PRO A O 1
ATOM 1244 N N . PHE A 1 164 ? 3.980 -11.978 5.392 1.00 84.81 164 PHE A N 1
ATOM 1245 C CA . PHE A 1 164 ? 3.718 -11.759 6.810 1.00 84.81 164 PHE A CA 1
ATOM 1246 C C . PHE A 1 164 ? 2.213 -11.925 7.078 1.00 84.81 164 PHE A C 1
ATOM 1248 O O . PHE A 1 164 ? 1.393 -11.557 6.228 1.00 84.81 164 PHE A O 1
ATOM 1255 N N . PRO A 1 165 ? 1.827 -12.463 8.244 1.00 84.62 165 PRO A N 1
ATOM 1256 C CA . PRO A 1 165 ? 0.444 -12.446 8.676 1.00 84.62 165 PRO A CA 1
ATOM 1257 C C . PRO A 1 165 ? 0.055 -11.020 9.087 1.00 84.62 165 PRO A C 1
ATOM 1259 O O . PRO A 1 165 ? 0.730 -10.379 9.891 1.00 84.62 165 PRO A O 1
ATOM 1262 N N . ALA A 1 166 ? -1.047 -10.523 8.536 1.00 85.88 166 ALA A N 1
ATOM 1263 C CA . ALA A 1 166 ? -1.700 -9.294 8.958 1.00 85.88 166 ALA A CA 1
ATOM 1264 C C . ALA A 1 166 ? -3.223 -9.492 8.938 1.00 85.88 166 ALA A C 1
ATOM 1266 O O . ALA A 1 166 ? -3.838 -9.720 7.898 1.00 85.88 166 ALA A O 1
ATOM 1267 N N . THR A 1 167 ? -3.830 -9.398 10.112 1.00 88.69 167 THR A N 1
ATOM 1268 C CA . THR A 1 167 ? -5.269 -9.360 10.357 1.00 88.69 167 THR A CA 1
ATOM 1269 C C . THR A 1 167 ? -5.620 -8.064 11.083 1.00 88.69 167 THR A C 1
ATOM 1271 O O . THR A 1 167 ? -5.343 -7.921 12.270 1.00 88.69 167 THR A O 1
ATOM 1274 N N . VAL A 1 168 ? -6.242 -7.119 10.378 1.00 86.38 168 VAL A N 1
ATOM 1275 C CA . VAL A 1 168 ? -6.665 -5.825 10.939 1.00 86.38 168 VAL A CA 1
ATOM 1276 C C . VAL A 1 168 ? -8.181 -5.741 10.888 1.00 86.38 168 VAL A C 1
ATOM 1278 O O . VAL A 1 168 ? -8.760 -5.716 9.805 1.00 86.38 168 VAL A O 1
ATOM 1281 N N . SER A 1 169 ? -8.838 -5.683 12.044 1.00 86.12 169 SER A N 1
ATOM 1282 C CA . SER A 1 169 ? -10.297 -5.564 12.116 1.00 86.12 169 SER A CA 1
ATOM 1283 C C . SER A 1 169 ? -10.746 -4.119 11.918 1.00 86.12 169 SER A C 1
ATOM 1285 O O . SER A 1 169 ? -10.234 -3.206 12.562 1.00 86.12 169 SER A O 1
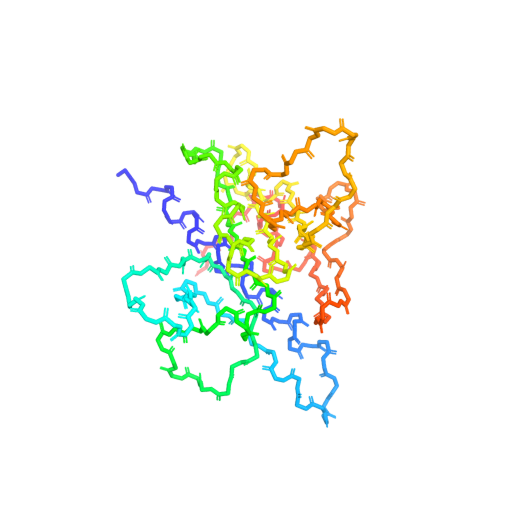ATOM 1287 N N . TRP A 1 170 ? -11.792 -3.899 11.116 1.00 82.62 170 TRP A N 1
ATOM 1288 C CA . TRP A 1 170 ? -12.437 -2.582 11.018 1.00 82.62 170 TRP A CA 1
ATOM 1289 C C . TRP A 1 170 ? -13.039 -2.114 12.347 1.00 82.62 170 TRP A C 1
ATOM 1291 O O . TRP A 1 170 ? -13.222 -0.915 12.564 1.00 82.62 170 TRP A O 1
ATOM 1301 N N . ALA A 1 171 ? -13.367 -3.058 13.233 1.00 77.75 171 ALA A N 1
ATOM 1302 C CA . ALA A 1 171 ? -13.938 -2.788 14.545 1.00 77.75 171 ALA A CA 1
ATOM 1303 C C . ALA A 1 171 ? -12.880 -2.522 15.628 1.00 77.75 171 ALA A C 1
ATOM 1305 O O . ALA A 1 171 ? -13.251 -2.111 16.731 1.00 77.75 171 ALA A O 1
ATOM 1306 N N . GLU A 1 172 ? -11.591 -2.744 15.340 1.00 72.94 172 GLU A N 1
ATOM 1307 C CA . GLU A 1 172 ? -10.505 -2.468 16.282 1.00 72.94 172 GLU A CA 1
ATOM 1308 C C . GLU A 1 172 ? -10.565 -0.994 16.717 1.00 72.94 172 GLU A C 1
ATOM 1310 O O . GLU A 1 172 ? -10.736 -0.131 15.857 1.00 72.94 172 GLU A O 1
ATOM 1315 N N . PRO A 1 173 ? -10.427 -0.649 18.010 1.00 63.72 173 PRO A N 1
ATOM 1316 C CA . PRO A 1 173 ? -10.573 0.730 18.488 1.00 63.72 173 PRO A CA 1
ATOM 1317 C C . PRO A 1 173 ? -9.733 1.761 17.716 1.00 63.72 173 PRO A C 1
ATOM 1319 O O . PRO A 1 173 ? -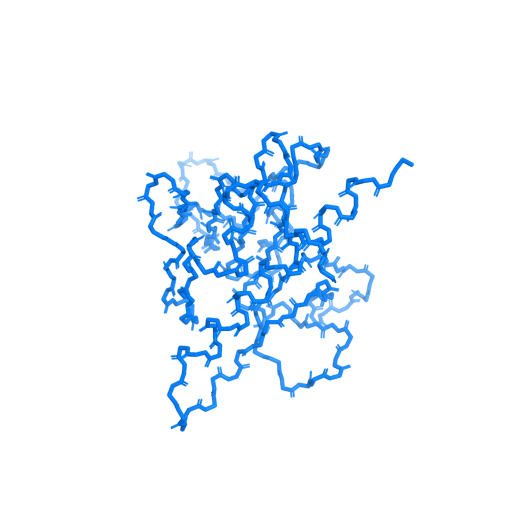10.213 2.865 17.451 1.00 63.72 173 PRO A O 1
ATOM 1322 N N . THR A 1 174 ? -8.523 1.376 17.296 1.00 66.19 174 THR A N 1
ATOM 1323 C CA . THR A 1 174 ? -7.610 2.177 16.467 1.00 66.19 174 THR A CA 1
ATOM 1324 C C . THR A 1 174 ? -8.194 2.492 15.080 1.00 66.19 174 THR A C 1
ATOM 1326 O O . THR A 1 174 ? -7.999 3.590 14.565 1.00 66.19 174 THR A O 1
ATOM 1329 N N . PHE A 1 175 ? -8.945 1.560 14.482 1.00 67.06 175 PHE A N 1
ATOM 1330 C CA . PHE A 1 175 ? -9.551 1.676 13.145 1.00 67.06 175 PHE A CA 1
ATOM 1331 C C . PHE A 1 175 ? -11.023 2.087 13.165 1.00 67.06 175 PHE A C 1
ATOM 1333 O O . PHE A 1 175 ? -11.525 2.653 12.198 1.00 67.06 175 PHE A O 1
ATOM 1340 N N . ARG A 1 176 ? -11.734 1.864 14.269 1.00 64.25 176 ARG A N 1
ATOM 1341 C CA . ARG A 1 176 ? -13.168 2.134 14.383 1.00 64.25 176 ARG A CA 1
ATOM 1342 C C . ARG A 1 176 ? -13.488 3.612 14.175 1.00 64.25 176 ARG A C 1
ATOM 1344 O O . ARG A 1 176 ? -14.501 3.937 13.550 1.00 64.25 176 ARG A O 1
ATOM 1351 N N . SER A 1 177 ? -12.625 4.510 14.651 1.00 61.41 177 SER A N 1
ATOM 1352 C CA . SER A 1 177 ? -12.730 5.954 14.387 1.00 61.41 177 SER A CA 1
ATOM 1353 C C . SER A 1 177 ? -12.634 6.269 12.886 1.00 61.41 177 SER A C 1
ATOM 1355 O O . SER A 1 177 ? -13.383 7.109 12.389 1.00 61.41 177 SER A O 1
ATOM 1357 N N . LEU A 1 178 ? -11.811 5.508 12.155 1.00 61.28 178 LEU A N 1
ATOM 1358 C CA . LEU A 1 178 ? -11.595 5.583 10.706 1.00 61.28 178 LEU A CA 1
ATOM 1359 C C . LEU A 1 178 ? -12.629 4.844 9.860 1.00 61.28 178 LEU A C 1
ATOM 1361 O O . LEU A 1 178 ? -12.514 4.823 8.643 1.00 61.28 178 LEU A O 1
ATOM 1365 N N . VAL A 1 179 ? -13.609 4.180 10.455 1.00 60.50 179 VAL A N 1
ATOM 1366 C CA . VAL A 1 179 ? -14.679 3.509 9.699 1.00 60.50 179 VAL A CA 1
ATOM 1367 C C . VAL A 1 179 ? -16.014 4.176 9.994 1.00 60.50 179 VAL A C 1
ATOM 1369 O O . VAL A 1 179 ? -16.847 4.340 9.110 1.00 60.50 179 VAL A O 1
ATOM 1372 N N . THR A 1 180 ? -16.198 4.649 11.225 1.00 60.28 180 THR A N 1
ATOM 1373 C CA . THR A 1 180 ? -17.431 5.318 11.658 1.00 60.28 180 THR A CA 1
ATOM 1374 C C . THR A 1 180 ? -17.441 6.824 11.392 1.00 60.28 180 THR A C 1
ATOM 1376 O O . THR A 1 180 ? -18.500 7.438 11.459 1.00 60.28 180 THR A O 1
ATOM 1379 N N . GLY A 1 181 ? -16.299 7.440 11.058 1.00 56.81 181 GLY A N 1
ATOM 1380 C CA . GLY A 1 181 ? -16.181 8.893 10.869 1.00 56.81 181 GLY A CA 1
ATOM 1381 C C . GLY A 1 181 ? -16.247 9.700 12.171 1.00 56.81 181 GLY A C 1
ATOM 1382 O O . GLY A 1 181 ? -16.294 10.928 12.130 1.00 56.81 181 GLY A O 1
ATOM 1383 N N . ASN A 1 182 ? -16.242 9.031 13.327 1.00 46.72 182 ASN A N 1
ATOM 1384 C CA . ASN A 1 182 ? -16.213 9.679 14.630 1.00 46.72 182 ASN A CA 1
ATOM 1385 C C . ASN A 1 182 ? -14.764 9.842 15.090 1.00 46.72 182 ASN A C 1
ATOM 1387 O O . ASN A 1 182 ? -14.107 8.883 15.494 1.00 46.72 182 ASN A O 1
ATOM 1391 N N . SER A 1 183 ? -14.282 11.083 15.061 1.00 43.72 183 SER A N 1
ATOM 1392 C CA . SER A 1 183 ? -13.029 11.451 15.717 1.00 43.72 183 SER A CA 1
ATOM 1393 C C . SER A 1 183 ? -13.164 11.193 17.227 1.00 43.72 183 SER A C 1
ATOM 1395 O O . SER A 1 183 ? -14.184 11.590 17.807 1.00 43.72 183 SER A O 1
ATOM 1397 N N . PRO A 1 184 ? -12.198 10.534 17.895 1.00 44.84 184 PRO A N 1
ATOM 1398 C CA . PRO A 1 184 ? -12.231 10.416 19.344 1.00 44.84 184 PRO A CA 1
ATOM 1399 C C . PRO A 1 184 ? -12.179 11.830 19.926 1.00 44.84 184 PRO A C 1
ATOM 1401 O O . PRO A 1 184 ? -11.207 12.562 19.731 1.00 44.84 184 PRO A O 1
ATOM 1404 N N . ARG A 1 185 ? -13.254 12.244 20.608 1.00 37.56 185 ARG A N 1
ATOM 1405 C CA . ARG A 1 185 ? -13.224 13.469 21.411 1.00 37.56 185 ARG A CA 1
ATOM 1406 C C . ARG A 1 185 ? -12.069 13.311 22.396 1.00 37.56 185 ARG A C 1
ATOM 1408 O O . ARG A 1 185 ? -12.065 12.356 23.169 1.00 37.56 185 ARG A O 1
ATOM 1415 N N . ARG A 1 186 ? -11.088 14.215 22.330 1.00 38.00 186 ARG A N 1
ATOM 1416 C CA . ARG A 1 186 ? -10.058 14.336 23.366 1.00 38.00 186 ARG A CA 1
ATOM 1417 C C . ARG A 1 186 ? -10.778 14.511 24.709 1.00 38.00 186 ARG A C 1
ATOM 1419 O O . ARG A 1 186 ? -11.571 15.445 24.831 1.00 38.00 186 ARG A O 1
ATOM 1426 N N . MET A 1 187 ? -10.555 13.583 25.640 1.00 33.72 187 MET A N 1
ATOM 1427 C CA . MET A 1 187 ? -10.736 13.839 27.073 1.00 33.72 187 MET A CA 1
ATOM 1428 C C . MET A 1 187 ? -9.510 14.580 27.591 1.00 33.72 187 MET A C 1
ATOM 1430 O O . MET A 1 187 ? -8.409 14.318 27.050 1.00 33.72 187 MET A O 1
#

Secondary structure (DSSP, 8-state):
--HHHHHHHHHHHHHHHHHHHHHHHTS-TTS---EEEEES-EEE-SSS-TT--B--SEEEEE-S-TT-SEEEGGGEEEEEEEE-TT--S-HHHHHHHHHHTT-SEEEEEEEPTTSSSEEEEEEEEEEES----TT---SSSEEEEEEEEE-TTT-SEEEE-SSS-EEEETTSHHHHHHHH-------

Organism: NCBI:txid2382165

Radius of gyration: 17.14 Å; chains: 1; bounding box: 44×44×58 Å

Foldseek 3Di:
DCVLVVLQLLVLVLVLVQQQVQLVVLDDPDDPLLKDKDAQAWEDAPDDDPPDTDGARMWIFNDPDPPDSHDYLVRTQEGEHEDEPPDPDDPQVVQLSNQLSVHQKYWYFYADPLSFAGAKIWIWGKDADDDDPPPDDDPHRIGTDTDDMDGVVPDQFDADPPPTTRTGGCVPPSNVRRHVVPDPDDD